Protein AF-A0A3D2CDX1-F1 (afdb_monomer)

Sequence (230 aa):
MEPIQNILQTELVSGNTVGHFAGFGVAIFCTLLLAKITQWFFDIQLKKLTARSETVVDDVIAATLARPAQLIVLLLGAELSLQILVLPEWVSQFITNTTTVVVAMLAAFTASRLVDALYQTLVLPWVEKSDTRLDDQIVPIVMRACKVTIWVMAALITFSNLGYDIVSLLTGLGIGGLAVAMAAQDTLANVFGSVTIFADRPFQIGDLVEITGNKGVVEEVGLRTSRIRT

Foldseek 3Di:
DVVVVVQQCDDDPDNHGPVLVVQLVVLLVVLVVVLVVLLVVLVVQLVVCVVPPDDPLSNLLSVLCSVLVSVLSNLVSNLVSCVSDPDDPVVNLVSQLVSLLVNLVSQLVSVLVSLVSCCVPPPVVVLVVDPDPLSVPVVVVVSVVVSVVSVLVSVLSSCVSVVDDSVVVVVVVVVVVVVVCVVCVVLVVLQVVLVCCVVVVPDDQQDFDADPNDTFGFHDRDSRDTDTDD

Secondary structure (DSSP, 8-state):
-HHHHHHTT-EEETTEEHHHHHHHHHHHHHHHHHHHHHHHHHHHHHHHHTTS-S-HHHHHHHHHHHHHHHHHHHHHHHHHHHTTS---HHHHHHHHHHHHHHHHHHHHHHHHHHHHHHIIIIIHHHHTT---TTHHHHHHHHHHHHHHHHHHHHHHHHHHHTT--HHHHHHHHHHHHHHHHHHHHHHHHHHHHHHHHHHH-SS-TT-EEEETTEEEEEEEE-SS-EEEE-

Nearest PDB structures (foldseek):
  3udc-assembly1_G  TM=6.329E-01  e=2.419E-04  Caldanaerobacter subterraneus subsp. tengcongensis MB4
  2vv5-assembly1_G  TM=7.313E-01  e=5.350E-03  Escherichia coli
  4agf-assembly1_G  TM=7.317E-01  e=5.932E-03  Escherichia coli
  6urt-assembly1_G  TM=4.863E-01  e=1.302E-04  Escherichia coli K-12
  4age-assembly1_C  TM=7.131E-01  e=6.577E-03  Escherichia coli

Radius of gyration: 28.19 Å; Cα contacts (8 Å, |Δi|>4): 187; chains: 1; bounding box: 73×49×78 Å

Mean predicted aligned error: 9.36 Å

Structure (mmCIF, N/CA/C/O backbone):
data_AF-A0A3D2CDX1-F1
#
_entry.id   AF-A0A3D2CDX1-F1
#
loop_
_atom_site.group_PDB
_atom_site.id
_atom_site.type_symbol
_atom_site.label_atom_id
_atom_site.label_alt_id
_atom_site.label_comp_id
_atom_site.label_asym_id
_atom_site.label_entity_id
_atom_site.label_seq_id
_atom_site.pdbx_PDB_ins_code
_atom_site.Cartn_x
_atom_site.Cartn_y
_atom_site.Cartn_z
_atom_site.occupancy
_atom_site.B_iso_or_equiv
_atom_site.auth_seq_id
_atom_site.auth_comp_id
_atom_site.auth_asym_id
_atom_site.auth_atom_id
_atom_site.pdbx_PDB_model_num
ATOM 1 N N . MET A 1 1 ? 38.556 -13.714 -34.591 1.00 55.06 1 MET A N 1
ATOM 2 C CA . MET A 1 1 ? 37.670 -12.981 -33.656 1.00 55.06 1 MET A CA 1
ATOM 3 C C . MET A 1 1 ? 37.090 -11.702 -34.267 1.00 55.06 1 MET A C 1
ATOM 5 O O . MET A 1 1 ? 35.992 -11.337 -33.877 1.00 55.06 1 MET A O 1
ATOM 9 N N . GLU A 1 2 ? 37.728 -11.092 -35.273 1.00 54.81 2 GLU A N 1
ATOM 10 C CA . GLU A 1 2 ? 37.214 -9.902 -35.985 1.00 54.81 2 GLU A CA 1
ATOM 11 C C . GLU A 1 2 ? 35.857 -10.033 -36.723 1.00 54.81 2 GLU A C 1
ATOM 13 O O . GLU A 1 2 ? 35.092 -9.070 -36.686 1.00 54.81 2 GLU A O 1
ATOM 18 N N . PRO A 1 3 ? 35.461 -11.168 -37.346 1.00 58.81 3 PRO A N 1
ATOM 19 C CA . PRO A 1 3 ? 34.212 -11.192 -38.120 1.00 58.81 3 PRO A CA 1
ATOM 20 C C . PRO A 1 3 ? 32.948 -11.132 -37.246 1.00 58.81 3 PRO A C 1
ATOM 22 O O . PRO A 1 3 ? 31.912 -10.657 -37.699 1.00 58.81 3 PRO A O 1
ATOM 25 N N . ILE A 1 4 ? 33.029 -11.560 -35.980 1.00 58.50 4 ILE A N 1
ATOM 26 C CA . ILE A 1 4 ? 31.896 -11.523 -35.039 1.00 58.50 4 ILE A CA 1
ATOM 27 C C . ILE A 1 4 ? 31.631 -10.085 -34.570 1.00 58.50 4 ILE A C 1
ATOM 29 O O . ILE A 1 4 ? 30.478 -9.686 -34.432 1.00 58.50 4 ILE A O 1
ATOM 33 N N . GLN A 1 5 ? 32.684 -9.282 -34.377 1.00 58.06 5 GLN A N 1
ATOM 34 C CA . GLN A 1 5 ? 32.551 -7.880 -33.967 1.00 58.06 5 GLN A CA 1
ATOM 35 C C . GLN A 1 5 ? 31.879 -7.023 -35.047 1.00 58.06 5 GLN A C 1
ATOM 37 O O . GLN A 1 5 ? 31.099 -6.135 -34.719 1.00 58.06 5 GLN A O 1
ATOM 42 N N . ASN A 1 6 ? 32.112 -7.339 -36.324 1.00 56.12 6 ASN A N 1
ATOM 43 C CA . ASN A 1 6 ? 31.566 -6.582 -37.450 1.00 56.12 6 ASN A CA 1
ATOM 44 C C . ASN A 1 6 ? 30.057 -6.845 -37.670 1.00 56.12 6 ASN A C 1
ATOM 46 O O . ASN A 1 6 ? 29.295 -5.935 -37.987 1.00 56.12 6 ASN A O 1
ATOM 50 N N . ILE A 1 7 ? 29.596 -8.078 -37.415 1.00 60.00 7 ILE A N 1
ATOM 51 C CA . ILE A 1 7 ? 28.165 -8.443 -37.466 1.00 60.00 7 ILE A CA 1
ATOM 52 C C . ILE A 1 7 ? 27.393 -7.814 -36.293 1.00 60.00 7 ILE A C 1
ATOM 54 O O . ILE A 1 7 ? 26.238 -7.423 -36.436 1.00 60.00 7 ILE A O 1
ATOM 58 N N . LEU A 1 8 ? 28.037 -7.660 -35.131 1.00 55.84 8 LEU A N 1
ATOM 59 C CA . LEU A 1 8 ? 27.431 -7.031 -33.954 1.00 55.84 8 LEU A CA 1
ATOM 60 C C . LEU A 1 8 ? 27.241 -5.514 -34.077 1.00 55.84 8 LEU A C 1
ATOM 62 O O . LEU A 1 8 ? 26.535 -4.956 -33.242 1.00 55.84 8 LEU A O 1
ATOM 66 N N . GLN A 1 9 ? 27.839 -4.863 -35.079 1.00 56.19 9 GLN A N 1
ATOM 67 C CA . GLN A 1 9 ? 27.746 -3.416 -35.320 1.00 56.19 9 GLN A CA 1
ATOM 68 C C . GLN A 1 9 ? 26.895 -3.049 -36.543 1.00 56.19 9 GLN A C 1
ATOM 70 O O . GLN A 1 9 ? 26.729 -1.871 -36.842 1.00 56.19 9 GLN A O 1
ATOM 75 N N . THR A 1 10 ? 26.333 -4.032 -37.251 1.00 58.19 10 THR A N 1
ATOM 76 C CA . THR A 1 10 ? 25.452 -3.754 -38.389 1.00 58.19 10 THR A CA 1
ATOM 77 C C . THR A 1 10 ? 24.132 -3.174 -37.872 1.00 58.19 10 THR A C 1
ATOM 79 O O . THR A 1 10 ? 23.383 -3.859 -37.169 1.00 58.19 10 THR A O 1
ATOM 82 N N . GLU A 1 11 ? 23.861 -1.903 -38.173 1.00 58.12 11 GLU A N 1
ATOM 83 C CA . GLU A 1 11 ? 22.582 -1.267 -37.852 1.00 58.12 11 GLU A CA 1
ATOM 84 C C . GLU A 1 11 ? 21.471 -1.886 -38.701 1.00 58.12 11 GLU A C 1
ATOM 86 O O . GLU A 1 11 ? 21.529 -1.867 -39.931 1.00 58.12 11 GLU A O 1
ATOM 91 N N . LEU A 1 12 ? 20.463 -2.461 -38.044 1.00 58.97 12 LEU A N 1
ATOM 92 C CA . LEU A 1 12 ? 19.332 -3.093 -38.727 1.00 58.97 12 LEU A CA 1
ATOM 93 C C . LEU A 1 12 ? 18.132 -2.150 -38.825 1.00 58.97 12 LEU A C 1
ATOM 95 O O . LEU A 1 12 ? 17.582 -1.978 -39.909 1.00 58.97 12 LEU A O 1
ATOM 99 N N . VAL A 1 13 ? 17.711 -1.553 -37.702 1.00 53.12 13 VAL A N 1
ATOM 100 C CA . VAL A 1 13 ? 16.532 -0.671 -37.617 1.00 53.12 13 VAL A CA 1
ATOM 101 C C . VAL A 1 13 ? 16.704 0.330 -36.465 1.00 53.12 13 VAL A C 1
ATOM 103 O O . VAL A 1 13 ? 16.980 -0.067 -35.334 1.00 53.12 13 VAL A O 1
ATOM 106 N N . SER A 1 14 ? 16.475 1.624 -36.727 1.00 58.47 14 SER A N 1
ATOM 107 C CA . SER A 1 14 ? 16.385 2.687 -35.704 1.00 58.47 14 SER A CA 1
ATOM 108 C C . SER A 1 14 ? 17.611 2.812 -34.771 1.00 58.47 14 SER A C 1
ATOM 110 O O . SER A 1 14 ? 17.444 3.042 -33.576 1.00 58.47 14 SER A O 1
ATOM 112 N N . GLY A 1 15 ? 18.836 2.626 -35.283 1.00 66.19 15 GLY A N 1
ATOM 113 C CA . GLY A 1 15 ? 20.078 2.718 -34.492 1.00 66.19 15 GLY A CA 1
ATOM 114 C C . GLY A 1 15 ? 20.383 1.495 -33.614 1.00 66.19 15 GLY A C 1
ATOM 115 O O . GLY A 1 15 ? 21.363 1.489 -32.874 1.00 66.19 15 GLY A O 1
ATOM 116 N N . ASN A 1 16 ? 19.567 0.436 -33.690 1.00 76.81 16 ASN A N 1
ATOM 117 C CA . ASN A 1 16 ? 19.806 -0.804 -32.956 1.00 76.81 16 ASN A CA 1
ATOM 118 C C . ASN A 1 16 ? 20.707 -1.752 -33.747 1.00 76.81 16 ASN A C 1
ATOM 120 O O . ASN A 1 16 ? 20.418 -2.122 -34.891 1.00 76.81 16 ASN A O 1
ATOM 124 N N . THR A 1 17 ? 21.774 -2.200 -33.096 1.00 82.88 17 THR A N 1
ATOM 125 C CA . THR A 1 17 ? 22.655 -3.246 -33.620 1.00 82.88 17 THR A CA 1
ATOM 126 C C . THR A 1 17 ? 22.218 -4.649 -33.187 1.00 82.88 17 THR A C 1
ATOM 128 O O . THR A 1 17 ? 21.457 -4.814 -32.229 1.00 82.88 17 THR A O 1
ATOM 131 N N . VAL A 1 18 ? 22.741 -5.689 -33.850 1.00 77.62 18 VAL A N 1
ATOM 132 C CA . VAL A 1 18 ? 22.496 -7.110 -33.505 1.00 77.62 18 VAL A CA 1
ATOM 133 C C . VAL A 1 18 ? 22.784 -7.406 -32.025 1.00 77.62 18 VAL A C 1
ATOM 135 O O . VAL A 1 18 ? 22.091 -8.215 -31.409 1.00 77.62 18 VAL A O 1
ATOM 138 N N . GLY A 1 19 ? 23.759 -6.711 -31.427 1.00 77.19 19 GLY A N 1
ATOM 139 C CA . GLY A 1 19 ? 24.070 -6.822 -30.001 1.00 77.19 19 GLY A CA 1
ATOM 140 C C . GLY A 1 19 ? 22.921 -6.406 -29.074 1.00 77.19 19 GLY A C 1
ATOM 141 O O . GLY A 1 19 ? 22.690 -7.079 -28.072 1.00 77.19 19 GLY A O 1
ATOM 142 N N . HIS A 1 20 ? 22.156 -5.366 -29.421 1.00 80.88 20 HIS A N 1
ATOM 143 C CA . HIS A 1 20 ? 21.022 -4.901 -28.611 1.00 80.88 20 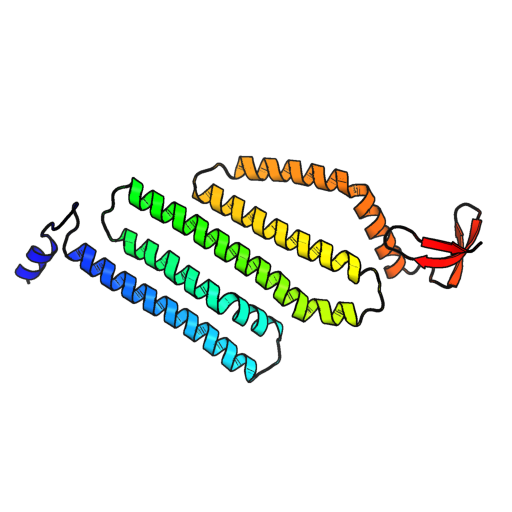HIS A CA 1
ATOM 144 C C . HIS A 1 20 ? 19.873 -5.917 -28.631 1.00 80.88 20 HIS A C 1
ATOM 146 O O . HIS A 1 20 ? 19.312 -6.243 -27.587 1.00 80.88 20 HIS A O 1
ATOM 152 N N . PHE A 1 21 ? 19.581 -6.509 -29.794 1.00 83.06 21 PHE A N 1
ATOM 153 C CA . PHE A 1 21 ? 18.579 -7.575 -29.905 1.00 83.06 21 PHE A CA 1
ATOM 154 C C . PHE A 1 21 ? 18.997 -8.855 -29.169 1.00 83.06 21 PHE A C 1
ATOM 156 O O . PHE A 1 21 ? 18.168 -9.490 -28.514 1.00 83.06 21 PHE A O 1
ATOM 163 N N . ALA A 1 22 ? 20.281 -9.223 -29.230 1.00 85.00 22 ALA A N 1
ATOM 164 C CA . ALA A 1 22 ? 20.808 -10.351 -28.466 1.00 85.00 22 ALA A CA 1
ATOM 165 C C . ALA A 1 22 ? 20.721 -10.097 -26.949 1.00 85.00 22 ALA A C 1
ATOM 167 O O . ALA A 1 22 ? 20.256 -10.964 -26.208 1.00 85.00 22 ALA A O 1
ATOM 168 N N . GLY A 1 23 ? 21.099 -8.897 -26.492 1.00 84.81 23 GLY A N 1
ATOM 169 C CA . GLY A 1 23 ? 20.983 -8.481 -25.091 1.00 84.81 23 GLY A CA 1
ATOM 170 C C . GLY A 1 23 ? 19.536 -8.475 -24.592 1.00 84.81 23 GLY A C 1
ATOM 171 O O . GLY A 1 23 ? 19.254 -9.022 -23.528 1.00 84.81 23 GLY A O 1
ATOM 172 N N . PHE A 1 24 ? 18.607 -7.956 -25.397 1.00 88.38 24 PHE A N 1
ATOM 173 C CA . PHE A 1 24 ? 17.168 -7.994 -25.127 1.00 88.38 24 PHE A CA 1
ATOM 174 C C . PHE A 1 24 ? 16.648 -9.427 -24.949 1.00 88.38 24 PHE A C 1
ATOM 176 O O . PHE A 1 24 ? 15.946 -9.721 -23.980 1.00 88.38 24 PHE A O 1
ATOM 183 N N . GLY A 1 25 ? 17.036 -10.346 -25.842 1.00 86.94 25 GLY A N 1
ATOM 184 C CA . GLY A 1 25 ? 16.651 -11.756 -25.747 1.00 86.94 25 GLY A CA 1
ATOM 185 C C . GLY A 1 25 ? 17.149 -12.422 -24.461 1.00 86.94 25 GLY A C 1
ATOM 186 O O . GLY A 1 25 ? 16.390 -13.132 -23.795 1.00 86.94 25 GLY A O 1
ATOM 187 N N . VAL A 1 26 ? 18.397 -12.149 -24.068 1.00 90.50 26 VAL A N 1
ATOM 188 C CA . VAL A 1 26 ? 18.967 -12.641 -22.802 1.00 90.50 26 VAL A CA 1
ATOM 189 C C . VAL A 1 26 ? 18.240 -12.038 -21.599 1.00 90.50 26 VAL A C 1
ATOM 191 O O . VAL A 1 26 ? 17.909 -12.767 -20.666 1.00 90.50 26 VAL A O 1
ATOM 194 N N . ALA A 1 27 ? 17.940 -10.740 -21.615 1.00 89.00 27 ALA A N 1
ATOM 195 C CA . ALA A 1 27 ? 17.254 -10.071 -20.512 1.00 89.00 27 ALA A CA 1
ATOM 196 C C . ALA A 1 27 ? 15.814 -10.565 -20.316 1.00 89.00 27 ALA A C 1
ATOM 198 O O . ALA A 1 27 ? 15.406 -10.825 -19.180 1.00 89.00 27 ALA A O 1
ATOM 199 N N . ILE A 1 28 ? 15.075 -10.807 -21.405 1.00 91.38 28 ILE A N 1
ATOM 200 C CA . ILE A 1 28 ? 13.759 -11.453 -21.336 1.00 91.38 28 ILE A CA 1
ATOM 201 C C . ILE A 1 28 ? 13.886 -12.850 -20.742 1.00 91.38 28 ILE A C 1
ATOM 203 O O . ILE A 1 28 ? 13.115 -13.218 -19.856 1.00 91.38 28 ILE A O 1
ATOM 207 N N . PHE A 1 29 ? 14.863 -13.634 -21.198 1.00 91.06 29 PHE A N 1
ATOM 208 C CA . PHE A 1 29 ? 15.077 -14.975 -20.670 1.00 91.06 29 PHE A CA 1
ATOM 209 C C . PHE A 1 29 ? 15.379 -14.945 -19.163 1.00 91.06 29 PHE A C 1
ATOM 211 O O . PHE A 1 29 ? 14.744 -15.672 -18.398 1.00 91.06 29 PHE A O 1
ATOM 218 N N . CYS A 1 30 ? 16.259 -14.045 -18.716 1.00 90.75 30 CYS A N 1
ATOM 219 C CA . CYS A 1 30 ? 16.547 -13.819 -17.299 1.00 90.75 30 CYS A CA 1
ATOM 220 C C . CYS A 1 30 ? 15.304 -13.381 -16.513 1.00 90.75 30 CYS A C 1
ATOM 222 O O . CYS A 1 30 ? 15.075 -13.879 -15.412 1.00 90.75 30 CYS A O 1
ATOM 224 N N . THR A 1 31 ? 14.467 -12.512 -17.081 1.00 91.19 31 THR A N 1
ATOM 225 C CA . THR A 1 31 ? 13.204 -12.073 -16.469 1.00 91.19 31 THR A CA 1
ATOM 226 C C . THR A 1 31 ? 12.236 -13.239 -16.283 1.00 91.19 31 THR A C 1
ATOM 228 O O . THR A 1 31 ? 11.663 -13.408 -15.207 1.00 91.19 31 THR A O 1
ATOM 231 N N . LEU A 1 32 ? 12.073 -14.087 -17.301 1.00 90.94 32 LEU A N 1
ATOM 232 C CA . LEU A 1 32 ? 11.217 -15.273 -17.219 1.00 90.94 32 LEU A CA 1
ATOM 233 C C . LEU A 1 32 ? 11.751 -16.291 -16.205 1.00 90.94 32 LEU A C 1
ATOM 235 O O . LEU A 1 32 ? 10.964 -16.913 -15.486 1.00 90.94 32 LEU A O 1
ATOM 239 N N . LEU A 1 33 ? 13.076 -16.448 -16.121 1.00 90.25 33 LEU A N 1
ATOM 240 C CA . LEU A 1 33 ? 13.712 -17.270 -15.094 1.00 90.25 33 LEU A CA 1
ATOM 241 C C . LEU A 1 33 ? 13.456 -16.710 -13.696 1.00 90.25 33 LEU A C 1
ATOM 243 O O . LEU A 1 33 ? 13.016 -17.463 -12.832 1.00 90.25 33 LEU A O 1
ATOM 247 N N . LEU A 1 34 ? 13.661 -15.408 -13.481 1.00 90.38 34 LEU A N 1
ATOM 248 C CA . LEU A 1 34 ? 13.365 -14.744 -12.211 1.00 90.38 34 LEU A CA 1
ATOM 249 C C . LEU A 1 34 ? 11.897 -14.916 -11.824 1.00 90.38 34 LEU A C 1
ATOM 251 O O . LEU A 1 34 ? 11.620 -15.336 -10.706 1.00 90.38 34 LEU A O 1
ATOM 255 N N . ALA A 1 35 ? 10.963 -14.707 -12.753 1.00 88.06 35 ALA A N 1
ATOM 256 C CA . ALA A 1 35 ? 9.539 -14.911 -12.506 1.00 88.06 35 ALA A CA 1
ATOM 257 C C . ALA A 1 35 ? 9.222 -16.361 -12.091 1.00 88.06 35 ALA A C 1
ATOM 259 O O . ALA A 1 35 ? 8.460 -16.577 -11.146 1.00 88.06 35 ALA A O 1
ATOM 260 N N . LYS A 1 36 ? 9.832 -17.362 -12.744 1.00 87.50 36 LYS A N 1
ATOM 261 C CA . LYS A 1 36 ? 9.702 -18.775 -12.343 1.00 87.50 36 LYS A CA 1
ATOM 262 C C . LYS A 1 36 ? 10.344 -19.067 -10.989 1.00 87.50 36 LYS A C 1
ATOM 264 O O . LYS A 1 36 ? 9.788 -19.852 -10.229 1.00 87.50 36 LYS A O 1
ATOM 269 N N . ILE A 1 37 ? 11.484 -18.454 -10.676 1.00 88.25 37 ILE A N 1
ATOM 270 C CA . ILE A 1 37 ? 12.140 -18.586 -9.367 1.00 88.25 37 ILE A CA 1
ATOM 271 C C . ILE A 1 37 ? 11.246 -17.994 -8.278 1.00 88.25 37 ILE A C 1
ATOM 273 O O . ILE A 1 37 ? 11.064 -18.627 -7.243 1.00 88.25 37 ILE A O 1
ATOM 277 N N . THR A 1 38 ? 10.640 -16.830 -8.520 1.00 85.75 38 THR A N 1
ATOM 278 C CA . THR A 1 38 ? 9.667 -16.222 -7.607 1.00 85.75 38 THR A CA 1
ATOM 279 C C . THR A 1 38 ? 8.485 -17.161 -7.377 1.00 85.75 38 THR A C 1
ATOM 281 O O . THR A 1 38 ? 8.165 -17.442 -6.226 1.00 85.75 38 THR A O 1
ATOM 284 N N . GLN A 1 39 ? 7.883 -17.716 -8.436 1.00 84.12 39 GLN A N 1
ATOM 285 C CA . GLN A 1 39 ? 6.812 -18.715 -8.295 1.00 84.12 39 GLN A CA 1
ATOM 286 C C . GLN A 1 39 ? 7.259 -19.930 -7.477 1.00 84.12 39 GLN A C 1
ATOM 288 O O . GLN A 1 39 ? 6.596 -20.303 -6.517 1.00 84.12 39 GLN A O 1
ATOM 293 N N . TRP A 1 40 ? 8.404 -20.518 -7.826 1.00 85.56 40 TRP A N 1
ATOM 294 C CA . TRP A 1 40 ? 8.956 -21.682 -7.138 1.00 85.56 40 TRP A CA 1
ATOM 295 C C . TRP A 1 40 ? 9.227 -21.401 -5.657 1.00 85.56 40 TRP A C 1
ATOM 297 O O . TRP A 1 40 ? 8.944 -22.246 -4.812 1.00 85.56 40 TRP A O 1
ATOM 307 N N . PHE A 1 41 ? 9.721 -20.205 -5.328 1.00 84.75 41 PHE A N 1
ATOM 308 C CA . PHE A 1 41 ? 9.923 -19.764 -3.952 1.00 84.75 41 PHE A CA 1
ATOM 309 C C . PHE A 1 41 ? 8.598 -19.708 -3.183 1.00 84.75 41 PHE A C 1
ATOM 311 O O . PHE A 1 41 ? 8.501 -20.296 -2.106 1.00 84.75 41 PHE A O 1
ATOM 318 N N . PHE A 1 42 ? 7.564 -19.073 -3.744 1.00 81.56 42 PHE A N 1
ATOM 319 C CA . PHE A 1 42 ? 6.238 -19.039 -3.122 1.00 81.56 42 PHE A CA 1
ATOM 320 C C . PHE A 1 42 ? 5.626 -20.440 -2.993 1.00 81.56 42 PHE A C 1
ATOM 322 O O . PHE A 1 42 ? 5.106 -20.766 -1.931 1.00 81.56 42 PHE A O 1
ATOM 329 N N . ASP A 1 43 ? 5.754 -21.302 -4.004 1.00 78.31 43 ASP A N 1
ATOM 330 C CA . ASP A 1 43 ? 5.267 -22.687 -3.957 1.00 78.31 43 ASP A CA 1
ATOM 331 C C . ASP A 1 43 ? 5.990 -23.523 -2.893 1.00 78.31 43 ASP A C 1
ATOM 333 O O . ASP A 1 43 ? 5.371 -24.358 -2.231 1.00 78.31 43 ASP A O 1
ATOM 337 N N . ILE A 1 44 ? 7.298 -23.319 -2.712 1.00 77.62 44 ILE A N 1
ATOM 338 C CA . ILE A 1 44 ? 8.066 -23.978 -1.650 1.00 77.62 44 ILE A CA 1
ATOM 339 C C . ILE A 1 44 ? 7.622 -23.500 -0.285 1.00 77.62 44 ILE A C 1
ATOM 341 O O . ILE A 1 44 ? 7.451 -24.337 0.600 1.00 77.62 44 ILE A O 1
ATOM 345 N N . GLN A 1 45 ? 7.451 -22.191 -0.108 1.00 71.75 45 GLN A N 1
ATOM 346 C CA . GLN A 1 45 ? 6.970 -21.650 1.154 1.00 71.75 45 GLN A CA 1
ATOM 347 C C . GLN A 1 45 ? 5.584 -22.231 1.448 1.00 71.75 45 GLN A C 1
ATOM 349 O O . GLN A 1 45 ? 5.423 -22.899 2.460 1.00 71.75 45 GLN A O 1
ATOM 354 N N . LEU A 1 46 ? 4.644 -22.165 0.504 1.00 68.62 46 LEU A N 1
ATOM 355 C CA . LEU A 1 46 ? 3.302 -22.746 0.651 1.00 68.62 46 LEU A CA 1
ATOM 356 C C . LEU A 1 46 ? 3.318 -24.260 0.974 1.00 68.62 46 LEU A C 1
ATOM 358 O O . LEU A 1 46 ? 2.532 -24.732 1.798 1.00 68.62 46 LEU A O 1
ATOM 362 N N . LYS A 1 47 ? 4.232 -25.042 0.378 1.00 67.88 47 LYS A N 1
ATOM 363 C CA . LYS A 1 47 ? 4.382 -26.492 0.647 1.00 67.88 47 LYS A CA 1
ATOM 364 C C . LYS A 1 47 ? 5.078 -26.815 1.970 1.00 67.88 47 LYS A C 1
ATOM 366 O O . LYS A 1 47 ? 4.743 -27.808 2.609 1.00 67.88 47 LYS A O 1
ATOM 371 N N . LYS A 1 48 ? 6.070 -26.022 2.384 1.00 62.25 48 LYS A N 1
ATOM 372 C CA . LYS A 1 48 ? 6.730 -26.187 3.690 1.00 62.25 48 LYS A CA 1
ATOM 373 C C . LYS A 1 48 ? 5.793 -25.820 4.833 1.00 62.25 48 LYS A C 1
ATOM 375 O O . LYS A 1 48 ? 5.837 -26.474 5.872 1.00 62.25 48 LYS A O 1
ATOM 380 N N . LEU A 1 49 ? 4.958 -24.809 4.630 1.00 56.50 49 LEU A N 1
ATOM 381 C CA . LEU A 1 49 ? 4.063 -24.292 5.656 1.00 56.50 49 LEU A CA 1
ATOM 382 C C . LEU A 1 49 ? 2.850 -25.210 5.885 1.00 56.50 49 LEU A C 1
ATOM 384 O O . LEU A 1 49 ? 2.503 -25.488 7.030 1.00 56.50 49 LEU A O 1
ATOM 388 N N . THR A 1 50 ? 2.323 -25.850 4.832 1.00 55.44 50 THR A N 1
ATOM 389 C CA . THR A 1 50 ? 1.308 -26.921 4.970 1.00 55.44 50 THR A CA 1
ATOM 390 C C . THR A 1 50 ? 1.809 -28.163 5.727 1.00 55.44 50 THR A C 1
ATOM 392 O O . THR A 1 50 ? 0.995 -28.944 6.215 1.00 55.44 50 THR A O 1
ATOM 395 N N . ALA A 1 51 ? 3.128 -28.342 5.879 1.00 59.47 51 ALA A N 1
ATOM 396 C CA . ALA A 1 51 ? 3.738 -29.454 6.617 1.00 59.47 51 ALA A CA 1
ATOM 397 C C . ALA A 1 51 ? 4.211 -29.093 8.044 1.00 59.47 51 ALA A C 1
ATOM 399 O O . ALA A 1 51 ? 4.537 -29.994 8.820 1.00 59.47 51 ALA A O 1
ATOM 400 N N . ARG A 1 52 ? 4.269 -27.803 8.409 1.00 52.75 52 ARG A N 1
ATOM 401 C CA . ARG A 1 52 ? 4.665 -27.309 9.742 1.00 52.75 52 ARG A CA 1
ATOM 402 C C . ARG A 1 52 ? 3.825 -26.082 10.107 1.00 52.75 52 ARG A C 1
ATOM 404 O O . ARG A 1 52 ? 4.256 -24.947 9.943 1.00 52.75 52 ARG A O 1
ATOM 411 N N . SER A 1 53 ? 2.612 -26.338 10.582 1.00 48.03 53 SER A N 1
ATOM 412 C CA . SER A 1 53 ? 1.659 -25.312 11.006 1.00 48.03 53 SER A CA 1
ATOM 413 C C . SER A 1 53 ? 2.007 -24.783 12.401 1.00 48.03 53 SER A C 1
ATOM 415 O O . SER A 1 53 ? 1.614 -25.375 13.403 1.00 48.03 53 SER A O 1
ATOM 417 N N . GLU A 1 54 ? 2.733 -23.666 12.468 1.00 59.97 54 GLU A N 1
ATOM 418 C CA . GLU A 1 54 ? 2.760 -22.824 13.678 1.00 59.97 54 GLU A CA 1
ATOM 419 C C . GLU A 1 54 ? 2.251 -21.390 13.420 1.00 59.97 54 GLU A C 1
ATOM 421 O O . GLU A 1 54 ? 1.700 -20.785 14.337 1.00 59.97 54 GLU A O 1
ATOM 426 N N . THR A 1 55 ? 2.309 -20.853 12.190 1.00 67.44 55 THR A N 1
ATOM 427 C CA . THR A 1 55 ? 1.889 -19.465 11.895 1.00 67.44 55 THR A CA 1
ATOM 428 C C . THR A 1 55 ? 0.950 -19.338 10.686 1.00 67.44 55 THR A C 1
ATOM 430 O O . THR A 1 55 ? 1.367 -19.126 9.553 1.00 67.44 55 THR A O 1
ATOM 433 N N . VAL A 1 56 ? -0.363 -19.347 10.954 1.00 75.44 56 VAL A N 1
ATOM 434 C CA . VAL A 1 56 ? -1.462 -19.145 9.975 1.00 75.44 56 VAL A CA 1
ATOM 435 C C . VAL A 1 56 ? -1.317 -17.846 9.151 1.00 75.44 56 VAL A C 1
ATOM 437 O O . VAL A 1 56 ? -1.803 -17.743 8.028 1.00 75.44 56 VAL A O 1
ATOM 440 N N . VAL A 1 57 ? -0.636 -16.835 9.696 1.00 78.88 57 VAL A N 1
ATOM 441 C CA . VAL A 1 57 ? -0.424 -15.529 9.049 1.00 78.88 57 VAL A CA 1
ATOM 442 C C . VAL A 1 57 ? 0.477 -15.630 7.823 1.00 78.88 57 VAL A C 1
ATOM 444 O O . VAL A 1 57 ? 0.186 -15.019 6.792 1.00 78.88 57 VAL A O 1
ATOM 447 N N . ASP A 1 58 ? 1.545 -16.418 7.919 1.00 78.94 58 ASP A N 1
ATOM 448 C CA . ASP A 1 58 ? 2.532 -16.541 6.848 1.00 78.94 58 ASP A CA 1
ATOM 449 C C . ASP A 1 58 ? 1.922 -17.225 5.620 1.00 78.94 58 ASP A C 1
ATOM 451 O O . ASP A 1 58 ? 2.198 -16.826 4.486 1.00 78.94 58 ASP A O 1
ATOM 455 N N . ASP A 1 59 ? 1.013 -18.179 5.844 1.00 80.81 59 ASP A N 1
ATOM 456 C CA . ASP A 1 59 ? 0.250 -18.858 4.793 1.00 80.81 59 ASP A CA 1
ATOM 457 C C . ASP A 1 59 ? -0.614 -17.884 3.998 1.00 80.81 59 ASP A C 1
ATOM 459 O O . ASP A 1 59 ? -0.601 -17.873 2.763 1.00 80.81 59 ASP A O 1
ATOM 463 N N . VAL A 1 60 ? -1.349 -17.031 4.712 1.00 84.06 60 VAL A N 1
ATOM 464 C CA . VAL A 1 60 ? -2.245 -16.042 4.108 1.00 84.06 60 VAL A CA 1
ATOM 465 C C . VAL A 1 60 ? -1.453 -15.020 3.299 1.00 84.06 60 VAL A C 1
ATOM 467 O O . VAL A 1 60 ? -1.835 -14.699 2.166 1.00 84.06 60 VAL A O 1
ATOM 470 N N . ILE A 1 61 ? -0.333 -14.533 3.842 1.00 85.56 61 ILE A N 1
ATOM 471 C CA . ILE A 1 61 ? 0.543 -13.584 3.148 1.00 85.56 61 ILE A CA 1
ATOM 472 C C . ILE A 1 61 ? 1.124 -14.233 1.892 1.00 85.56 61 ILE A C 1
ATOM 474 O O . ILE A 1 61 ? 0.995 -13.667 0.802 1.00 85.56 61 ILE A O 1
ATOM 478 N N . ALA A 1 62 ? 1.716 -15.424 2.014 1.00 85.19 62 ALA A N 1
ATOM 479 C CA . ALA A 1 62 ? 2.339 -16.122 0.895 1.00 85.19 62 ALA A CA 1
ATOM 480 C C . ALA A 1 62 ? 1.327 -16.419 -0.220 1.00 85.19 62 ALA A C 1
ATOM 482 O O . ALA A 1 62 ? 1.598 -16.128 -1.387 1.00 85.19 62 ALA A O 1
ATOM 483 N N . ALA A 1 63 ? 0.138 -16.920 0.123 1.00 83.69 63 ALA A N 1
ATOM 484 C CA . ALA A 1 63 ? -0.902 -17.240 -0.853 1.00 83.69 63 ALA A CA 1
ATOM 485 C C . ALA A 1 63 ? -1.431 -15.990 -1.574 1.00 83.69 63 ALA A C 1
ATOM 487 O O . ALA A 1 63 ? -1.727 -16.037 -2.772 1.00 83.69 63 ALA A O 1
ATOM 488 N N . THR A 1 64 ? -1.525 -14.864 -0.861 1.00 86.81 64 THR A N 1
ATOM 489 C CA . THR A 1 64 ? -2.032 -13.604 -1.421 1.00 86.81 64 THR A CA 1
ATOM 490 C C . THR A 1 64 ? -0.993 -12.906 -2.302 1.00 86.81 64 THR A C 1
ATOM 492 O O . THR A 1 64 ? -1.356 -12.361 -3.347 1.00 86.81 64 THR A O 1
ATOM 495 N N . LEU A 1 65 ? 0.293 -12.947 -1.930 1.00 89.19 65 LEU A N 1
ATOM 496 C CA . LEU A 1 65 ? 1.377 -12.292 -2.674 1.00 89.19 65 LEU A CA 1
ATOM 497 C C . LEU A 1 65 ? 1.925 -13.119 -3.842 1.00 89.19 65 LEU A C 1
ATOM 499 O O . LEU A 1 65 ? 2.470 -12.524 -4.770 1.00 89.19 65 LEU A O 1
ATOM 503 N N . ALA A 1 66 ? 1.768 -14.446 -3.847 1.00 87.06 66 ALA A N 1
ATOM 504 C CA . ALA A 1 66 ? 2.401 -15.313 -4.845 1.00 87.06 66 ALA A CA 1
ATOM 505 C C . ALA A 1 66 ? 2.090 -14.918 -6.299 1.00 87.06 66 ALA A C 1
ATOM 507 O O . ALA A 1 66 ? 2.999 -14.751 -7.115 1.00 87.06 66 ALA A O 1
ATOM 508 N N . ARG A 1 67 ? 0.803 -14.738 -6.637 1.00 87.38 67 ARG A N 1
ATOM 509 C CA . ARG A 1 67 ? 0.390 -14.399 -8.013 1.00 87.38 67 ARG A CA 1
ATOM 510 C C . ARG A 1 67 ? 0.768 -12.965 -8.401 1.00 87.38 67 ARG A C 1
ATOM 512 O O . ARG A 1 67 ? 1.342 -12.788 -9.476 1.00 87.38 67 ARG A O 1
ATOM 519 N N . PRO A 1 68 ? 0.491 -11.936 -7.578 1.00 90.44 68 PRO A N 1
ATOM 520 C CA . PRO A 1 68 ? 0.829 -10.565 -7.947 1.00 90.44 68 PRO A CA 1
ATOM 521 C C . PRO A 1 68 ? 2.333 -10.302 -7.986 1.00 90.44 68 PRO A C 1
ATOM 523 O O . PRO A 1 68 ? 2.788 -9.594 -8.878 1.00 90.44 68 PRO A O 1
ATOM 526 N N . ALA A 1 69 ? 3.118 -10.906 -7.087 1.00 90.12 69 ALA A N 1
ATOM 527 C CA . ALA A 1 69 ? 4.571 -10.745 -7.078 1.00 90.12 69 ALA A CA 1
ATOM 528 C C . ALA A 1 69 ? 5.198 -11.206 -8.399 1.00 90.12 69 ALA A C 1
ATOM 530 O O . ALA A 1 69 ? 6.038 -10.507 -8.959 1.00 90.12 69 ALA A O 1
ATOM 531 N N . GLN A 1 70 ? 4.740 -12.334 -8.948 1.00 91.06 70 GLN A N 1
ATOM 532 C CA . GLN A 1 70 ? 5.196 -12.800 -10.255 1.00 91.06 70 GLN A CA 1
ATOM 533 C C . GLN A 1 70 ? 4.866 -11.803 -11.374 1.00 91.06 70 GLN A C 1
ATOM 535 O O . GLN A 1 70 ? 5.713 -11.539 -12.225 1.00 91.06 70 GLN A O 1
ATOM 540 N N . LEU A 1 71 ? 3.643 -11.265 -11.392 1.00 91.44 71 LEU A N 1
ATOM 541 C CA . LEU A 1 71 ? 3.226 -10.297 -12.409 1.00 91.44 71 LEU A CA 1
ATOM 542 C C . LEU A 1 71 ? 4.044 -9.006 -12.316 1.00 91.44 71 LEU A C 1
ATOM 544 O O . LEU A 1 71 ? 4.457 -8.488 -13.347 1.00 91.44 71 LEU A O 1
ATOM 548 N N . ILE A 1 72 ? 4.342 -8.526 -11.106 1.00 92.62 72 ILE A N 1
ATOM 549 C CA . ILE A 1 72 ? 5.208 -7.357 -10.896 1.00 92.62 72 ILE A CA 1
ATOM 550 C C . ILE A 1 72 ? 6.624 -7.635 -11.411 1.00 92.62 72 ILE A C 1
ATOM 552 O O . ILE A 1 72 ? 7.160 -6.826 -12.163 1.00 92.62 72 ILE A O 1
ATOM 556 N N . VAL A 1 73 ? 7.212 -8.787 -11.068 1.00 92.56 73 VAL A N 1
ATOM 557 C CA . VAL A 1 73 ? 8.544 -9.184 -11.564 1.00 92.56 73 VAL A CA 1
ATOM 558 C C . VAL A 1 73 ? 8.563 -9.253 -13.090 1.00 92.56 73 VAL A C 1
ATOM 560 O O . VAL A 1 73 ? 9.519 -8.798 -13.712 1.00 92.56 73 VAL A O 1
ATOM 563 N N . LEU A 1 74 ? 7.502 -9.783 -13.701 1.00 93.06 74 LEU A N 1
ATOM 564 C CA . LEU A 1 74 ? 7.391 -9.875 -15.152 1.00 93.06 74 LEU A CA 1
ATOM 565 C C . LEU A 1 74 ? 7.271 -8.492 -15.801 1.00 93.06 74 LEU A C 1
ATOM 567 O O . LEU A 1 74 ? 7.966 -8.233 -16.776 1.00 93.06 74 LEU A O 1
ATOM 571 N N . LEU A 1 75 ? 6.429 -7.608 -15.262 1.00 93.38 75 LEU A N 1
ATOM 572 C CA . LEU A 1 75 ? 6.239 -6.252 -15.783 1.00 93.38 75 LEU A CA 1
ATOM 573 C C . LEU A 1 75 ? 7.521 -5.416 -15.669 1.00 93.38 75 LEU A C 1
ATOM 575 O O . LEU A 1 75 ? 7.964 -4.843 -16.661 1.00 93.38 75 LEU A O 1
ATOM 579 N N . LEU A 1 76 ? 8.151 -5.407 -14.492 1.00 92.62 76 LEU A N 1
ATOM 580 C CA . LEU A 1 76 ? 9.390 -4.661 -14.258 1.00 92.62 76 LEU A CA 1
ATOM 581 C C . LEU A 1 76 ? 10.564 -5.240 -15.053 1.00 92.62 76 LEU A C 1
ATOM 583 O O . LEU A 1 76 ? 11.350 -4.496 -15.631 1.00 92.62 76 LEU A O 1
ATOM 587 N N . GLY A 1 77 ? 10.689 -6.567 -15.123 1.00 91.69 77 GLY A N 1
ATOM 588 C CA . GLY A 1 77 ? 11.746 -7.199 -15.909 1.00 91.69 77 GLY A CA 1
ATOM 589 C C . GLY A 1 77 ? 11.555 -7.016 -17.418 1.00 91.69 77 GLY A C 1
ATOM 590 O O . GLY A 1 77 ? 12.534 -6.843 -18.144 1.00 91.69 77 GLY A O 1
ATOM 591 N N . ALA A 1 78 ? 10.308 -6.978 -17.900 1.00 91.38 78 ALA A N 1
ATOM 592 C CA . ALA A 1 78 ? 10.010 -6.637 -19.288 1.00 91.38 78 ALA A CA 1
ATOM 593 C C . ALA A 1 78 ? 10.406 -5.188 -19.603 1.00 91.38 78 ALA A C 1
ATOM 595 O O . ALA A 1 78 ? 11.045 -4.946 -20.626 1.00 91.38 78 ALA A O 1
ATOM 596 N N . GLU A 1 79 ? 10.101 -4.245 -18.709 1.00 91.31 79 GLU A N 1
ATOM 597 C CA . GLU A 1 79 ? 10.543 -2.854 -18.841 1.00 91.31 79 GLU A CA 1
ATOM 598 C C . GLU A 1 79 ? 12.075 -2.741 -18.867 1.00 91.31 79 GLU A C 1
ATOM 600 O O . GLU A 1 79 ? 12.627 -2.149 -19.792 1.00 91.31 79 GLU A O 1
ATOM 605 N N . LEU A 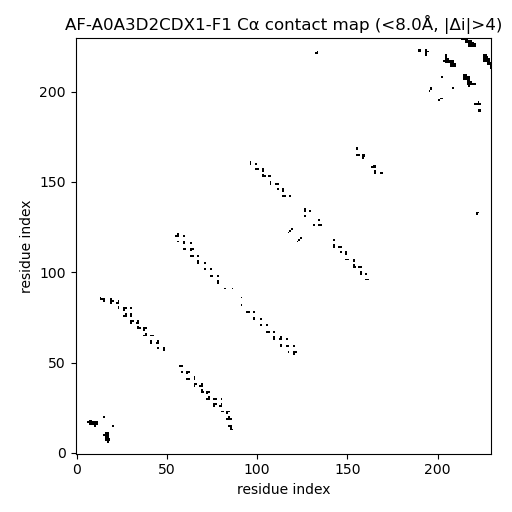1 80 ? 12.774 -3.367 -17.915 1.00 90.81 80 LEU A N 1
ATOM 606 C CA . LEU A 1 80 ? 14.242 -3.383 -17.878 1.00 90.81 80 LEU A CA 1
ATOM 607 C C . LEU A 1 80 ? 14.847 -4.003 -19.143 1.00 90.81 80 LEU A C 1
ATOM 609 O O . LEU A 1 80 ? 15.871 -3.535 -19.635 1.00 90.81 80 LEU A O 1
ATOM 613 N N . SER A 1 81 ? 14.205 -5.037 -19.692 1.00 90.12 81 SER A N 1
ATOM 614 C CA . SER A 1 81 ? 14.639 -5.646 -20.951 1.00 90.12 81 SER A CA 1
ATOM 615 C C . SER A 1 81 ? 14.529 -4.644 -22.100 1.00 90.12 81 SER A C 1
ATOM 617 O O . SER A 1 81 ? 15.454 -4.527 -22.899 1.00 90.12 81 SER A O 1
ATOM 619 N N . LEU A 1 82 ? 13.433 -3.884 -22.165 1.00 89.56 82 LEU A N 1
ATOM 620 C CA . LEU A 1 82 ? 13.203 -2.880 -23.207 1.00 89.56 82 LEU A CA 1
ATOM 621 C C . LEU A 1 82 ? 14.195 -1.712 -23.149 1.00 89.56 82 LEU A C 1
ATOM 623 O O . LEU A 1 82 ? 14.495 -1.154 -24.199 1.00 89.56 82 LEU A O 1
ATOM 627 N N . GLN A 1 83 ? 14.765 -1.394 -21.982 1.00 87.12 83 GLN A N 1
ATOM 628 C CA . GLN A 1 83 ? 15.813 -0.367 -21.851 1.00 87.12 83 GLN A CA 1
ATOM 629 C C . GLN A 1 83 ? 17.134 -0.741 -22.544 1.00 87.12 83 GLN A C 1
ATOM 631 O O . GLN A 1 83 ? 17.961 0.130 -22.799 1.00 87.12 83 GLN A O 1
ATOM 636 N N . ILE A 1 84 ? 17.345 -2.021 -22.871 1.00 88.19 84 ILE A N 1
ATOM 637 C CA . ILE A 1 84 ? 18.499 -2.463 -23.670 1.00 88.19 84 ILE A CA 1
ATOM 638 C C . ILE A 1 84 ? 18.338 -2.035 -25.131 1.00 88.19 84 ILE A C 1
ATOM 640 O O . ILE A 1 84 ? 19.324 -1.934 -25.851 1.00 88.19 84 ILE A O 1
ATOM 644 N N . LEU A 1 85 ? 17.112 -1.797 -25.591 1.00 87.06 85 LEU A N 1
ATOM 645 C CA . LEU A 1 85 ? 16.851 -1.360 -26.951 1.00 87.06 85 LEU A CA 1
ATOM 646 C C . LEU A 1 85 ? 16.894 0.171 -27.025 1.00 87.06 85 LEU A C 1
ATOM 648 O O . LEU A 1 85 ? 16.348 0.867 -26.171 1.00 87.06 85 LEU A O 1
ATOM 652 N N . VAL A 1 86 ? 17.497 0.707 -28.084 1.00 85.38 86 VAL A N 1
ATOM 653 C CA . VAL A 1 86 ? 17.443 2.134 -28.404 1.00 85.38 86 VAL A CA 1
ATOM 654 C C . VAL A 1 86 ? 16.041 2.439 -28.926 1.00 85.38 86 VAL A C 1
ATOM 656 O O . VAL A 1 86 ? 15.704 2.150 -30.079 1.00 85.38 86 VAL A O 1
ATOM 659 N N . LEU A 1 87 ? 15.204 2.969 -28.038 1.00 86.00 87 LEU A N 1
ATOM 660 C CA . LEU A 1 87 ? 13.835 3.389 -28.311 1.00 86.00 87 LEU A CA 1
ATOM 661 C C . LEU A 1 87 ? 13.753 4.921 -28.371 1.00 86.00 87 LEU A C 1
ATOM 663 O O . LEU A 1 87 ? 14.508 5.601 -27.677 1.00 86.00 87 LEU A O 1
ATOM 667 N N . PRO A 1 88 ? 12.827 5.492 -29.162 1.00 88.88 88 PRO A N 1
ATOM 668 C CA . PRO A 1 88 ? 12.524 6.915 -29.076 1.00 88.88 88 PRO A CA 1
ATOM 669 C C . PRO A 1 88 ? 12.065 7.294 -27.662 1.00 88.88 88 PRO A C 1
ATOM 671 O O . PRO A 1 88 ? 11.282 6.562 -27.059 1.00 88.88 88 PRO A O 1
ATOM 674 N N . GLU A 1 89 ? 12.464 8.473 -27.185 1.00 88.88 89 GLU A N 1
ATOM 675 C CA . GLU A 1 89 ? 12.187 8.936 -25.813 1.00 88.88 89 GLU A CA 1
ATOM 676 C C . GLU A 1 89 ? 10.693 8.922 -25.445 1.00 88.88 89 GLU A C 1
ATOM 678 O O . GLU A 1 89 ? 10.294 8.598 -24.332 1.00 88.88 89 GLU A O 1
ATOM 683 N N . TRP A 1 90 ? 9.818 9.225 -26.406 1.00 88.31 90 TRP A N 1
ATOM 684 C CA . TRP A 1 90 ? 8.375 9.188 -26.169 1.00 88.31 90 TRP A CA 1
ATOM 685 C C . TRP A 1 90 ? 7.853 7.761 -25.930 1.00 88.31 90 TRP A C 1
ATOM 687 O O . TRP A 1 90 ? 6.882 7.582 -25.198 1.00 88.31 90 TRP A O 1
ATOM 697 N N . VAL A 1 91 ? 8.492 6.747 -26.529 1.00 90.12 91 VAL A N 1
ATOM 698 C CA . VAL A 1 91 ? 8.135 5.331 -26.360 1.00 90.12 91 VAL A CA 1
ATOM 699 C C . VAL A 1 91 ? 8.634 4.826 -25.013 1.00 90.12 91 VAL A C 1
ATOM 701 O O . VAL A 1 91 ? 7.857 4.205 -24.290 1.00 90.12 91 VAL A O 1
ATOM 704 N N . SER A 1 92 ? 9.892 5.108 -24.655 1.00 89.31 92 SER A N 1
ATOM 705 C CA . SER A 1 92 ? 10.452 4.724 -23.351 1.00 89.31 92 SER A CA 1
ATOM 706 C C . SER A 1 92 ? 9.652 5.351 -22.212 1.00 89.31 92 SER A C 1
ATOM 708 O O . SER A 1 92 ? 9.179 4.627 -21.335 1.00 89.31 92 SER A O 1
ATOM 710 N N . GLN A 1 93 ? 9.379 6.657 -22.281 1.00 90.25 93 GLN A N 1
ATOM 711 C CA . GLN A 1 93 ? 8.591 7.349 -21.264 1.00 90.25 93 GLN A CA 1
ATOM 712 C C . GLN A 1 93 ? 7.162 6.796 -21.169 1.00 90.25 93 GLN A C 1
ATOM 714 O O . GLN A 1 93 ? 6.639 6.619 -20.068 1.00 90.25 93 GLN A O 1
ATOM 719 N N . PHE A 1 94 ? 6.517 6.494 -22.301 1.00 92.00 94 PHE A N 1
ATOM 720 C CA . PHE A 1 94 ? 5.179 5.901 -22.298 1.00 92.00 94 PHE A CA 1
ATOM 721 C C . PHE A 1 94 ? 5.169 4.511 -21.649 1.00 92.00 94 PHE A C 1
ATOM 723 O O . PHE A 1 94 ? 4.273 4.221 -20.853 1.00 92.00 94 PHE A O 1
ATOM 730 N N . ILE A 1 95 ? 6.166 3.671 -21.948 1.00 92.88 95 ILE A N 1
ATOM 731 C CA . ILE A 1 95 ? 6.320 2.342 -21.342 1.00 92.88 95 ILE A CA 1
ATOM 732 C C . ILE A 1 95 ? 6.541 2.475 -19.834 1.00 92.88 95 ILE A C 1
ATOM 734 O O . ILE A 1 95 ? 5.773 1.889 -19.077 1.00 92.88 95 ILE A O 1
ATOM 738 N N . THR A 1 96 ? 7.505 3.282 -19.387 1.00 91.94 96 THR A N 1
ATOM 739 C CA . THR A 1 96 ? 7.810 3.460 -17.957 1.00 91.94 96 THR A CA 1
ATOM 740 C C . THR A 1 96 ? 6.628 4.030 -17.180 1.00 91.94 96 THR A C 1
ATOM 742 O O . THR A 1 96 ? 6.262 3.499 -16.128 1.00 91.94 96 THR A O 1
ATOM 745 N N . ASN A 1 97 ? 5.955 5.053 -17.714 1.00 93.44 97 ASN A N 1
ATOM 746 C CA . ASN A 1 97 ? 4.769 5.631 -17.080 1.00 93.44 97 ASN A CA 1
ATOM 747 C C . ASN A 1 97 ? 3.636 4.600 -16.979 1.00 93.44 97 ASN A C 1
ATOM 749 O O . ASN A 1 97 ? 3.003 4.469 -15.930 1.00 93.44 97 ASN A O 1
ATOM 753 N N . THR A 1 98 ? 3.396 3.838 -18.049 1.00 94.00 98 THR A N 1
ATOM 754 C CA . THR A 1 98 ? 2.348 2.810 -18.075 1.00 94.00 98 THR A CA 1
ATOM 755 C C . THR A 1 98 ? 2.666 1.672 -17.110 1.00 94.00 98 THR A C 1
ATOM 757 O O . THR A 1 98 ? 1.807 1.293 -16.313 1.00 94.00 98 THR A O 1
ATOM 760 N N . THR A 1 99 ? 3.895 1.153 -17.124 1.00 93.69 99 THR A N 1
ATOM 761 C CA . THR A 1 99 ? 4.332 0.092 -16.210 1.00 93.69 99 THR A CA 1
ATOM 762 C C . THR A 1 99 ? 4.223 0.547 -14.763 1.00 93.69 99 THR A C 1
ATOM 764 O O . THR A 1 99 ? 3.657 -0.177 -13.947 1.00 93.69 99 THR A O 1
ATOM 767 N N . THR A 1 100 ? 4.659 1.769 -14.454 1.00 93.50 100 THR A N 1
ATOM 768 C CA . THR A 1 100 ? 4.528 2.365 -13.119 1.00 93.50 100 THR A CA 1
ATOM 769 C C . THR A 1 100 ? 3.075 2.375 -12.652 1.00 93.50 100 THR A C 1
ATOM 771 O O . THR A 1 100 ? 2.782 1.897 -11.555 1.00 93.50 100 THR A O 1
ATOM 774 N N . VAL A 1 101 ? 2.148 2.868 -13.481 1.00 95.56 101 VAL A N 1
ATOM 775 C CA . VAL A 1 101 ? 0.716 2.923 -13.144 1.00 95.56 101 VAL A CA 1
ATOM 776 C C . VAL A 1 101 ? 0.157 1.517 -12.912 1.00 95.56 101 VAL A C 1
ATOM 778 O O . VAL A 1 101 ? -0.512 1.278 -11.905 1.00 95.56 101 VAL A O 1
ATOM 781 N N . VAL A 1 102 ? 0.454 0.567 -13.802 1.00 95.81 102 VAL A N 1
ATOM 782 C CA . VAL A 1 102 ? -0.047 -0.813 -13.700 1.00 95.81 102 VAL A CA 1
ATOM 783 C C . VAL A 1 102 ? 0.513 -1.516 -12.461 1.00 95.81 102 VAL A C 1
ATOM 785 O O . VAL A 1 102 ? -0.244 -2.152 -11.726 1.00 95.81 102 VAL A O 1
ATOM 788 N N . VAL A 1 103 ? 1.814 -1.385 -12.195 1.00 95.31 103 VAL A N 1
ATOM 789 C CA . VAL A 1 103 ? 2.471 -1.977 -11.021 1.00 95.31 103 VAL A CA 1
ATOM 790 C C . VAL A 1 103 ? 1.929 -1.361 -9.734 1.00 95.31 103 VAL A C 1
ATOM 792 O O . VAL A 1 103 ? 1.605 -2.105 -8.808 1.00 95.31 103 VAL A O 1
ATOM 795 N N . ALA A 1 104 ? 1.759 -0.039 -9.674 1.00 95.31 104 ALA A N 1
ATOM 796 C CA . ALA A 1 104 ? 1.199 0.634 -8.506 1.00 95.31 104 ALA A CA 1
ATOM 797 C C . ALA A 1 104 ? -0.252 0.206 -8.233 1.00 95.31 104 ALA A C 1
ATOM 799 O O . ALA A 1 104 ? -0.592 -0.110 -7.091 1.00 95.31 104 ALA A O 1
ATOM 800 N N . MET A 1 105 ? -1.095 0.115 -9.269 1.00 95.88 105 MET A N 1
ATOM 801 C CA . MET A 1 105 ? -2.470 -0.387 -9.140 1.00 95.88 105 MET A CA 1
ATOM 802 C C . MET A 1 105 ? -2.505 -1.847 -8.682 1.00 95.88 105 MET A C 1
ATOM 804 O O . MET A 1 105 ? -3.271 -2.193 -7.782 1.00 95.88 105 MET A O 1
ATOM 808 N N . LEU A 1 106 ? -1.664 -2.704 -9.264 1.00 95.88 106 LEU A N 1
ATOM 809 C CA . LEU A 1 106 ? -1.576 -4.113 -8.887 1.00 95.88 106 LEU A CA 1
ATOM 810 C C . LEU A 1 106 ? -1.094 -4.278 -7.439 1.00 95.88 106 LEU A C 1
ATOM 812 O O . LEU A 1 106 ? -1.640 -5.101 -6.699 1.00 95.88 106 LEU A O 1
ATOM 816 N N . ALA A 1 107 ? -0.109 -3.484 -7.018 1.00 95.31 107 ALA A N 1
ATOM 817 C CA . ALA A 1 107 ? 0.393 -3.469 -5.651 1.00 95.31 107 ALA A CA 1
ATOM 818 C C . ALA A 1 107 ? -0.683 -2.994 -4.661 1.00 95.31 107 ALA A C 1
ATOM 820 O O . ALA A 1 107 ? -0.917 -3.667 -3.658 1.00 95.31 107 ALA A O 1
ATOM 821 N N . ALA A 1 108 ? -1.396 -1.905 -4.967 1.00 96.56 108 ALA A N 1
ATOM 822 C CA . ALA A 1 108 ? -2.494 -1.390 -4.145 1.00 96.56 108 ALA A CA 1
ATOM 823 C C . ALA A 1 108 ? -3.634 -2.405 -4.010 1.00 96.56 108 ALA A C 1
ATOM 825 O O . ALA A 1 108 ? -4.104 -2.688 -2.906 1.00 96.56 108 ALA A O 1
ATOM 826 N N . PHE A 1 109 ? -4.036 -3.008 -5.132 1.00 96.31 109 PHE A N 1
ATOM 827 C CA . PHE A 1 109 ? -5.045 -4.057 -5.157 1.00 96.31 109 PHE A CA 1
ATOM 828 C C . PHE A 1 109 ? -4.619 -5.250 -4.294 1.00 96.31 109 PHE A C 1
ATOM 830 O O . PHE A 1 109 ? -5.381 -5.695 -3.437 1.00 96.31 109 PHE A O 1
ATOM 837 N N . THR A 1 110 ? -3.378 -5.715 -4.449 1.00 95.50 110 THR A N 1
ATOM 838 C CA . THR A 1 110 ? -2.828 -6.833 -3.666 1.00 95.50 110 THR A CA 1
ATOM 839 C C . THR A 1 110 ? -2.757 -6.513 -2.179 1.00 95.50 110 THR A C 1
ATOM 841 O O . THR A 1 110 ? -3.171 -7.334 -1.365 1.00 95.50 110 THR A O 1
ATOM 844 N N . ALA A 1 111 ? -2.295 -5.318 -1.813 1.00 95.94 111 ALA A N 1
ATOM 845 C CA . ALA A 1 111 ? -2.233 -4.876 -0.426 1.00 95.94 111 ALA A CA 1
ATOM 846 C C . ALA A 1 111 ? -3.636 -4.780 0.195 1.00 95.94 111 ALA A C 1
ATOM 848 O O . ALA A 1 111 ? -3.849 -5.252 1.309 1.00 95.94 111 ALA A O 1
ATOM 849 N N . SER A 1 112 ? -4.622 -4.253 -0.540 1.00 96.12 112 SER A N 1
ATOM 850 C CA . SER A 1 112 ? -6.013 -4.206 -0.072 1.00 96.12 112 SER A CA 1
ATOM 851 C C . SER A 1 112 ? -6.614 -5.606 0.117 1.00 96.12 112 SER A C 1
ATOM 853 O O . SER A 1 112 ? -7.259 -5.870 1.130 1.00 96.12 112 SER A O 1
ATOM 855 N N . ARG A 1 113 ? -6.318 -6.537 -0.799 1.00 94.56 113 ARG A N 1
ATOM 856 C CA . ARG A 1 113 ? -6.710 -7.944 -0.681 1.00 94.56 113 ARG A CA 1
ATOM 857 C C . ARG A 1 113 ? -6.024 -8.638 0.494 1.00 94.56 113 ARG A C 1
ATOM 859 O O . ARG A 1 113 ? -6.639 -9.487 1.131 1.00 94.56 113 ARG A O 1
ATOM 866 N N . LEU A 1 114 ? -4.776 -8.280 0.793 1.00 93.81 114 LEU A N 1
ATOM 867 C CA . LEU A 1 114 ? -4.064 -8.799 1.954 1.00 93.81 114 LEU A CA 1
ATOM 868 C C . LEU A 1 114 ? -4.724 -8.340 3.256 1.00 93.81 114 LEU A C 1
ATOM 870 O O . LEU A 1 114 ? -4.901 -9.158 4.152 1.00 93.81 114 LEU A O 1
ATOM 874 N N . VAL A 1 115 ? -5.157 -7.078 3.338 1.00 94.56 115 VAL A N 1
ATOM 875 C CA . VAL A 1 115 ? -5.953 -6.590 4.478 1.00 94.56 115 VAL A CA 1
ATOM 876 C C . VAL A 1 115 ? -7.229 -7.417 4.641 1.00 94.56 115 VAL A C 1
ATOM 878 O O . VAL A 1 115 ? -7.518 -7.859 5.749 1.00 94.56 115 VAL A O 1
ATOM 881 N N . ASP A 1 116 ? -7.958 -7.689 3.554 1.00 93.00 116 ASP A N 1
ATOM 882 C CA . ASP A 1 116 ? -9.181 -8.502 3.611 1.00 93.00 116 ASP A CA 1
ATOM 883 C C . ASP A 1 116 ? -8.902 -9.951 4.050 1.00 93.00 116 ASP A C 1
ATOM 885 O O . ASP A 1 116 ? -9.642 -10.511 4.860 1.00 93.00 116 ASP A O 1
ATOM 889 N N . ALA A 1 117 ? -7.815 -10.553 3.562 1.00 90.94 117 ALA A N 1
ATOM 890 C CA . ALA A 1 117 ? -7.434 -11.917 3.915 1.00 90.94 117 ALA A CA 1
ATOM 891 C C . ALA A 1 117 ? -6.976 -12.034 5.382 1.00 90.94 117 ALA A C 1
ATOM 893 O O . ALA A 1 117 ? -7.356 -12.974 6.085 1.00 90.94 117 ALA A O 1
ATOM 894 N N . LEU A 1 118 ? -6.209 -11.054 5.872 1.00 89.88 118 LEU A N 1
ATOM 895 C CA . LEU A 1 118 ? -5.813 -10.970 7.279 1.00 89.88 118 LEU A CA 1
ATOM 896 C C . LEU A 1 118 ? -7.022 -10.717 8.184 1.00 89.88 118 LEU A C 1
ATOM 898 O O . LEU A 1 118 ? -7.136 -11.355 9.227 1.00 89.88 118 LEU A O 1
ATOM 902 N N . TYR A 1 119 ? -7.952 -9.854 7.769 1.00 90.06 119 TYR A N 1
ATOM 903 C CA . TYR A 1 119 ? -9.199 -9.617 8.496 1.00 90.06 119 TYR A CA 1
ATOM 904 C C . TYR A 1 119 ? -9.997 -10.914 8.679 1.00 90.06 119 TYR A C 1
ATOM 906 O O . TYR A 1 119 ? -10.351 -11.256 9.805 1.00 90.06 119 TYR A O 1
ATOM 914 N N . GLN A 1 120 ? -10.216 -11.677 7.605 1.00 87.75 120 GLN A N 1
ATOM 915 C CA . GLN A 1 120 ? -10.970 -12.935 7.669 1.00 87.75 120 GLN A CA 1
ATOM 916 C C . GLN A 1 120 ? -10.289 -14.005 8.526 1.00 87.75 120 GLN A C 1
ATOM 918 O O . GLN A 1 120 ? -10.970 -14.805 9.159 1.00 87.75 120 GLN A O 1
ATOM 923 N N . THR A 1 121 ? -8.956 -14.029 8.553 1.00 87.25 121 THR A N 1
ATOM 924 C CA . THR A 1 121 ? -8.216 -15.121 9.197 1.00 87.25 121 THR A CA 1
ATOM 925 C C . THR A 1 121 ? -7.874 -14.831 10.655 1.00 87.25 121 THR A C 1
ATOM 927 O O . THR A 1 121 ? -7.920 -15.728 11.493 1.00 87.25 121 THR A O 1
ATOM 930 N N . LEU A 1 122 ? -7.520 -13.584 10.969 1.00 85.50 122 LEU A N 1
ATOM 931 C CA . LEU A 1 122 ? -7.072 -13.189 12.303 1.00 85.50 122 LEU A CA 1
ATOM 932 C C . LEU A 1 122 ? -8.157 -12.496 13.106 1.00 85.50 122 LEU A C 1
ATOM 934 O O . LEU A 1 122 ? -8.292 -12.756 14.294 1.00 85.50 122 LEU A O 1
ATOM 938 N N . VAL A 1 123 ? -8.907 -11.598 12.473 1.00 85.38 123 VAL A N 1
ATOM 939 C CA . VAL A 1 123 ? -9.777 -10.674 13.201 1.00 85.38 123 VAL A CA 1
ATOM 940 C C . VAL A 1 123 ? -11.185 -11.242 13.328 1.00 85.38 123 VAL A C 1
ATOM 942 O O . VAL A 1 123 ? -11.737 -11.247 14.423 1.00 85.38 123 VAL A O 1
ATOM 945 N N . LEU A 1 124 ? -11.750 -11.791 12.250 1.00 84.94 124 LEU A N 1
ATOM 946 C CA . LEU A 1 124 ? -13.112 -12.326 12.247 1.00 84.94 124 LEU A CA 1
ATOM 947 C C . LEU A 1 124 ? -13.342 -13.418 13.315 1.00 84.94 124 LEU A C 1
ATOM 949 O O . LEU A 1 124 ? -14.298 -13.277 14.072 1.00 84.94 124 LEU A O 1
ATOM 953 N N . PRO A 1 125 ? -12.459 -14.426 13.501 1.00 85.06 125 PRO A N 1
ATOM 954 C CA . PRO A 1 125 ? -12.672 -15.453 14.526 1.00 85.06 125 PRO A CA 1
ATOM 955 C C . PRO A 1 125 ? -12.577 -14.927 15.963 1.00 85.06 125 PRO A C 1
ATOM 957 O O . PRO A 1 125 ? -13.034 -15.595 16.888 1.00 85.06 125 PRO A O 1
ATOM 960 N N . TRP A 1 126 ? -11.921 -13.782 16.170 1.00 80.62 126 TRP A N 1
ATOM 961 C CA . TRP A 1 126 ? -11.829 -13.123 17.474 1.00 80.62 126 TRP A CA 1
ATOM 962 C C . TRP A 1 126 ? -13.072 -12.287 17.746 1.00 80.62 126 TRP A C 1
ATOM 964 O O . TRP A 1 126 ? -13.625 -12.369 18.837 1.00 80.62 126 TRP A O 1
ATOM 974 N N . VAL A 1 127 ? -13.531 -11.542 16.739 1.00 80.81 127 VAL A N 1
ATOM 975 C CA . VAL A 1 127 ? -14.761 -10.747 16.803 1.00 80.81 127 VAL A CA 1
ATOM 976 C C . VAL A 1 127 ? -15.972 -11.653 17.043 1.00 80.81 127 VAL A C 1
ATOM 978 O O . VAL A 1 127 ? -16.728 -11.403 17.968 1.00 80.81 127 VAL A O 1
ATOM 981 N N . GLU A 1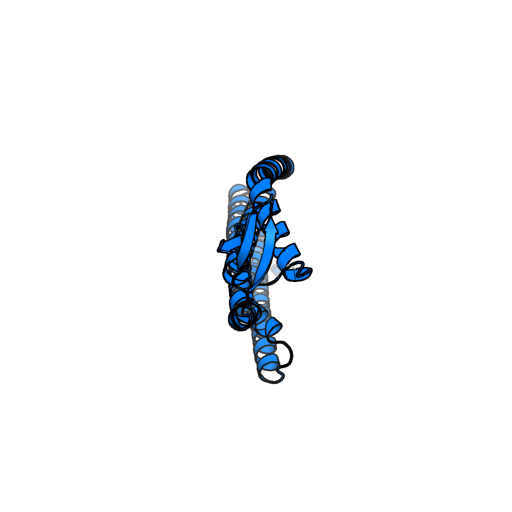 128 ? -16.092 -12.776 16.325 1.00 79.81 128 GLU A N 1
ATOM 982 C CA . GLU A 1 128 ? -17.190 -13.743 16.514 1.00 79.81 128 GLU A CA 1
ATOM 983 C C . GLU A 1 128 ? -17.194 -14.425 17.895 1.00 79.81 128 GLU A C 1
ATOM 985 O O . GLU A 1 128 ? -18.228 -14.924 18.337 1.00 79.81 128 GLU A O 1
ATOM 990 N N . LYS A 1 129 ? -16.042 -14.482 18.576 1.00 79.38 129 LYS A N 1
ATOM 991 C CA . LYS A 1 129 ? -15.915 -15.031 19.938 1.00 79.38 129 LYS A CA 1
ATOM 992 C C . LYS A 1 129 ? -16.058 -13.970 21.027 1.00 79.38 129 LYS A C 1
ATOM 994 O O . LYS A 1 129 ? -16.150 -14.328 22.200 1.00 79.38 129 LYS A O 1
ATOM 999 N N . SER A 1 130 ? -16.011 -12.693 20.662 1.00 71.19 130 SER A N 1
ATOM 1000 C CA . SER A 1 130 ? -16.185 -11.576 21.580 1.00 71.19 130 SER A CA 1
ATOM 1001 C C . SER A 1 130 ? -17.681 -11.330 21.766 1.00 71.19 130 SER A C 1
ATOM 1003 O O . SER A 1 130 ? -18.401 -11.120 20.799 1.00 71.19 130 SER A O 1
ATOM 1005 N N . ASP A 1 131 ? -18.161 -11.288 23.010 1.00 64.94 131 ASP A N 1
ATOM 1006 C CA . ASP A 1 131 ? -19.537 -10.855 23.328 1.00 64.94 131 ASP A CA 1
ATOM 1007 C C . ASP A 1 131 ? -19.722 -9.324 23.171 1.00 64.94 131 ASP A C 1
ATOM 1009 O O . ASP A 1 131 ? -20.766 -8.753 23.507 1.00 64.94 131 ASP A O 1
ATOM 1013 N N . THR A 1 132 ? -18.694 -8.615 22.690 1.00 65.56 132 THR A N 1
ATOM 1014 C CA . THR A 1 132 ? -18.642 -7.153 22.693 1.00 65.56 132 THR A CA 1
ATOM 1015 C C . THR A 1 132 ? -19.137 -6.574 21.368 1.00 65.56 132 THR A C 1
ATOM 1017 O O . THR A 1 132 ? -18.422 -6.539 20.372 1.00 65.56 132 THR A O 1
ATOM 1020 N N . ARG A 1 133 ? -20.332 -5.970 21.381 1.00 65.62 133 ARG A N 1
ATOM 1021 C CA . ARG A 1 133 ? -20.967 -5.310 20.212 1.00 65.62 133 ARG A CA 1
ATOM 1022 C C . ARG A 1 133 ? -20.181 -4.119 19.630 1.00 65.62 133 ARG A C 1
ATOM 1024 O O . ARG A 1 133 ? -20.580 -3.567 18.601 1.00 65.62 133 ARG A O 1
ATOM 1031 N N . LEU A 1 134 ? -19.118 -3.670 20.307 1.00 63.38 134 LEU A N 1
ATOM 1032 C CA . LEU A 1 134 ? -18.228 -2.607 19.827 1.00 63.38 134 LEU A CA 1
ATOM 1033 C C . LEU A 1 134 ? -17.281 -3.109 18.731 1.00 63.38 134 LEU A C 1
ATOM 1035 O O . LEU A 1 134 ? -17.034 -2.379 17.766 1.00 63.38 134 LEU A O 1
ATOM 1039 N N . ASP A 1 135 ? -16.794 -4.345 18.851 1.00 72.62 135 ASP A N 1
ATOM 1040 C CA . ASP A 1 135 ? -15.816 -4.922 17.924 1.00 72.62 135 ASP A CA 1
ATOM 1041 C C . ASP A 1 135 ? -16.426 -5.054 16.519 1.00 72.62 135 ASP A C 1
ATOM 1043 O O . ASP A 1 135 ? -15.819 -4.638 15.529 1.00 72.62 135 ASP A O 1
ATOM 1047 N N . ASP A 1 136 ? -17.690 -5.483 16.450 1.00 75.31 136 ASP A N 1
ATOM 1048 C CA . ASP A 1 136 ? -18.479 -5.612 15.216 1.00 75.31 136 ASP A CA 1
ATOM 1049 C C . ASP A 1 136 ? -18.614 -4.306 14.421 1.00 75.31 136 ASP A C 1
ATOM 1051 O O . ASP A 1 136 ? -18.783 -4.321 13.200 1.00 75.31 136 ASP A O 1
ATOM 1055 N N . GLN A 1 137 ? -18.563 -3.158 15.100 1.00 77.94 137 GLN A N 1
ATOM 1056 C CA . GLN A 1 137 ? -18.788 -1.847 14.489 1.00 77.94 137 GLN A CA 1
ATOM 1057 C C . GLN A 1 137 ? -17.481 -1.107 14.199 1.00 77.94 137 GLN A C 1
ATOM 1059 O O . GLN A 1 137 ? -17.353 -0.487 13.141 1.00 77.94 137 GLN A O 1
ATOM 1064 N N . ILE A 1 138 ? -16.497 -1.179 15.099 1.00 82.62 138 ILE A N 1
ATOM 1065 C CA . ILE A 1 138 ? -15.219 -0.470 14.945 1.00 82.62 138 ILE A CA 1
ATOM 1066 C C . ILE A 1 138 ? -14.337 -1.166 13.907 1.00 82.62 138 ILE A C 1
ATOM 1068 O O . ILE A 1 138 ? -13.763 -0.502 13.037 1.00 82.62 138 ILE A O 1
ATOM 1072 N N . VAL A 1 139 ? -14.245 -2.498 13.954 1.00 87.06 139 VAL A N 1
ATOM 1073 C CA . VAL A 1 139 ? -13.316 -3.252 13.105 1.00 87.06 139 VAL A CA 1
ATOM 1074 C C . VAL A 1 139 ? -13.560 -2.998 11.608 1.00 87.06 139 VAL A C 1
ATOM 1076 O O . VAL A 1 139 ? -12.597 -2.661 10.910 1.00 87.06 139 VAL A O 1
ATOM 1079 N N . PRO A 1 140 ? -14.800 -3.049 11.075 1.00 86.94 140 PRO A N 1
ATOM 1080 C CA . PRO A 1 140 ? -15.039 -2.764 9.660 1.00 86.94 140 PRO A CA 1
ATOM 1081 C C . PRO A 1 140 ? -14.667 -1.334 9.249 1.00 86.94 140 PRO A C 1
ATOM 1083 O O . PRO A 1 140 ? -14.221 -1.120 8.118 1.00 86.94 140 PRO A O 1
ATOM 1086 N N . ILE A 1 141 ? -14.833 -0.352 10.144 1.00 89.50 141 ILE A N 1
ATOM 1087 C CA . ILE A 1 141 ? -14.460 1.047 9.889 1.00 89.50 141 ILE A CA 1
ATOM 1088 C C . ILE A 1 141 ? -12.942 1.158 9.746 1.00 89.50 141 ILE A C 1
ATOM 1090 O O . ILE A 1 141 ? -12.464 1.726 8.762 1.00 89.50 141 ILE A O 1
ATOM 1094 N N . VAL A 1 142 ? -12.187 0.557 10.670 1.00 90.88 142 VAL A N 1
ATOM 1095 C CA . VAL A 1 142 ? -10.717 0.550 10.628 1.00 90.88 142 VAL A CA 1
ATOM 1096 C C . VAL A 1 142 ? -10.214 -0.157 9.368 1.00 90.88 142 VAL A C 1
ATOM 1098 O O . VAL A 1 142 ? -9.367 0.388 8.662 1.00 90.88 142 VAL A O 1
ATOM 1101 N N . MET A 1 143 ? -10.783 -1.314 9.010 1.00 92.19 143 MET A N 1
ATOM 1102 C CA . MET A 1 143 ? -10.389 -2.038 7.792 1.00 92.19 143 MET A CA 1
ATOM 1103 C C . MET A 1 143 ? -10.649 -1.220 6.518 1.00 92.19 143 MET A C 1
ATOM 1105 O O . MET A 1 143 ? -9.822 -1.204 5.602 1.00 92.19 143 MET A O 1
ATOM 1109 N N . ARG A 1 144 ? -11.778 -0.502 6.446 1.00 93.69 144 ARG A N 1
ATOM 1110 C CA . ARG A 1 144 ? -12.064 0.417 5.330 1.00 93.69 144 ARG A CA 1
ATOM 1111 C C . ARG A 1 144 ? -11.075 1.579 5.297 1.00 93.69 144 ARG A C 1
ATOM 1113 O O . ARG A 1 144 ? -10.562 1.877 4.221 1.00 93.69 144 ARG A O 1
ATOM 1120 N N . ALA A 1 145 ? -10.772 2.185 6.443 1.00 93.69 145 ALA A N 1
ATOM 1121 C CA . ALA A 1 145 ? -9.802 3.273 6.542 1.00 93.69 145 ALA A CA 1
ATOM 1122 C C . ALA A 1 145 ? -8.403 2.829 6.083 1.00 93.69 145 ALA A C 1
ATOM 1124 O O . ALA A 1 145 ? -7.807 3.496 5.240 1.00 93.69 145 ALA A O 1
ATOM 1125 N N . CYS A 1 146 ? -7.919 1.663 6.529 1.00 96.19 146 CYS A N 1
ATOM 1126 C CA . CYS A 1 146 ? -6.655 1.087 6.060 1.00 96.19 146 CYS A CA 1
ATOM 1127 C C . CYS A 1 146 ? -6.627 0.935 4.534 1.00 96.19 146 CYS A C 1
ATOM 1129 O O . CYS A 1 146 ? -5.658 1.343 3.894 1.00 96.19 146 CYS A O 1
ATOM 1131 N N . LYS A 1 147 ? -7.697 0.404 3.929 1.00 96.31 147 LYS A N 1
ATOM 1132 C CA . LYS A 1 147 ? -7.779 0.253 2.468 1.00 96.31 147 LYS A CA 1
ATOM 1133 C C . LYS A 1 147 ? -7.781 1.594 1.738 1.00 96.31 147 LYS A C 1
ATOM 1135 O O . LYS A 1 147 ? -7.086 1.722 0.734 1.00 96.31 147 LYS A O 1
ATOM 1140 N N . VAL A 1 148 ? -8.507 2.595 2.238 1.00 96.44 148 VAL A N 1
ATOM 1141 C CA . VAL A 1 148 ? -8.478 3.955 1.672 1.00 96.44 148 VAL A CA 1
ATOM 1142 C C . VAL A 1 148 ? -7.057 4.518 1.713 1.00 96.44 148 VAL A C 1
ATOM 1144 O O . VAL A 1 148 ? -6.570 4.997 0.691 1.00 96.44 148 VAL A O 1
ATOM 1147 N N . THR A 1 149 ? -6.354 4.382 2.839 1.00 95.81 149 THR A N 1
ATOM 1148 C CA . THR A 1 149 ? -4.959 4.827 2.971 1.00 95.81 149 THR A CA 1
ATOM 1149 C C . THR A 1 149 ? -4.036 4.138 1.966 1.00 95.81 149 THR A C 1
ATOM 1151 O O . THR A 1 149 ? -3.228 4.812 1.333 1.00 95.81 149 THR A O 1
ATOM 1154 N N . ILE A 1 150 ? -4.176 2.824 1.753 1.00 97.25 150 ILE A N 1
ATOM 1155 C CA . ILE A 1 150 ? -3.390 2.078 0.750 1.00 97.25 150 ILE A CA 1
ATOM 1156 C C . ILE A 1 150 ? -3.576 2.676 -0.650 1.00 97.25 150 ILE A C 1
ATOM 1158 O O . ILE A 1 150 ? -2.594 2.913 -1.354 1.00 97.25 150 ILE A O 1
ATOM 1162 N N . TRP A 1 151 ? -4.820 2.954 -1.047 1.00 97.50 151 TRP A N 1
ATOM 1163 C CA . TRP A 1 151 ? -5.116 3.542 -2.356 1.00 97.50 151 TRP A CA 1
ATOM 1164 C C . TRP A 1 151 ? -4.586 4.971 -2.498 1.00 97.50 151 TRP A C 1
ATOM 1166 O O . TRP A 1 151 ? -4.026 5.307 -3.541 1.00 97.50 151 TRP A O 1
ATOM 1176 N N . VAL A 1 152 ? -4.700 5.793 -1.452 1.00 96.00 152 VAL A N 1
ATOM 1177 C CA . VAL A 1 152 ? -4.128 7.149 -1.436 1.00 96.00 152 VAL A CA 1
ATOM 1178 C C . VAL A 1 152 ? -2.605 7.095 -1.584 1.00 96.00 152 VAL A C 1
ATOM 1180 O O . VAL A 1 152 ? -2.049 7.800 -2.423 1.00 96.00 152 VAL A O 1
ATOM 1183 N N . MET A 1 153 ? -1.929 6.216 -0.839 1.00 95.31 153 MET A N 1
ATOM 1184 C CA . MET A 1 153 ? -0.476 6.038 -0.936 1.00 95.31 153 MET A CA 1
ATOM 1185 C C . MET A 1 153 ? -0.047 5.567 -2.328 1.00 95.31 153 MET A C 1
ATOM 1187 O O . MET A 1 153 ? 0.910 6.098 -2.889 1.00 95.31 153 MET A O 1
ATOM 1191 N N . ALA A 1 154 ? -0.772 4.617 -2.920 1.00 95.69 154 ALA A N 1
ATOM 1192 C CA . ALA A 1 154 ? -0.492 4.152 -4.273 1.00 95.69 154 ALA A CA 1
ATOM 1193 C C . ALA A 1 154 ? -0.656 5.266 -5.319 1.00 95.69 154 ALA A C 1
ATOM 1195 O O . ALA A 1 154 ? 0.186 5.398 -6.210 1.00 95.69 154 ALA A O 1
ATOM 1196 N N . ALA A 1 155 ? -1.691 6.102 -5.190 1.00 95.56 155 ALA A N 1
ATOM 1197 C CA . ALA A 1 155 ? -1.890 7.257 -6.061 1.0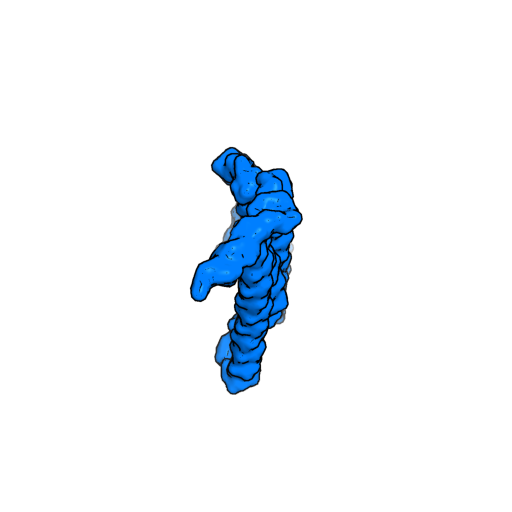0 95.56 155 ALA A CA 1
ATOM 1198 C C . ALA A 1 155 ? -0.744 8.274 -5.928 1.00 95.56 155 ALA A C 1
ATOM 1200 O O . ALA A 1 155 ? -0.208 8.723 -6.938 1.00 95.56 155 ALA A O 1
ATOM 1201 N N . LEU A 1 156 ? -0.310 8.579 -4.700 1.00 95.12 156 LEU A N 1
ATOM 1202 C CA . LEU A 1 156 ? 0.818 9.484 -4.452 1.00 95.12 156 LEU A CA 1
ATOM 1203 C C . LEU A 1 156 ? 2.123 8.978 -5.066 1.00 95.12 156 LEU A C 1
ATOM 1205 O O . LEU A 1 156 ? 2.818 9.737 -5.740 1.00 95.12 156 LEU A O 1
ATOM 1209 N N . ILE A 1 157 ? 2.446 7.699 -4.860 1.00 92.81 157 ILE A N 1
ATOM 1210 C CA . ILE A 1 157 ? 3.646 7.082 -5.439 1.00 92.81 157 ILE A CA 1
ATOM 1211 C C . ILE A 1 157 ? 3.571 7.133 -6.967 1.00 92.81 157 ILE A C 1
ATOM 1213 O O . ILE A 1 157 ? 4.557 7.481 -7.614 1.00 92.81 157 ILE A O 1
ATOM 1217 N N . THR A 1 158 ? 2.403 6.846 -7.545 1.00 94.94 158 THR A N 1
ATOM 1218 C CA . THR A 1 158 ? 2.194 6.911 -8.997 1.00 94.94 158 THR A CA 1
ATOM 1219 C C . THR A 1 158 ? 2.440 8.323 -9.523 1.00 94.94 158 THR A C 1
ATOM 1221 O O . THR A 1 158 ? 3.233 8.500 -10.440 1.00 94.94 158 THR A O 1
ATOM 1224 N N . PHE A 1 159 ? 1.827 9.343 -8.916 1.00 95.19 159 PHE A N 1
ATOM 1225 C CA . PHE A 1 159 ? 2.018 10.731 -9.339 1.00 95.19 159 PHE A CA 1
ATOM 1226 C C . PHE A 1 159 ? 3.462 11.212 -9.164 1.00 95.19 159 PHE A C 1
ATOM 1228 O O . PHE A 1 159 ? 3.981 11.890 -10.045 1.00 95.19 159 PHE A O 1
ATOM 1235 N N . SER A 1 160 ? 4.138 10.803 -8.092 1.00 93.75 160 SER A N 1
ATOM 1236 C CA . SER A 1 160 ? 5.557 11.110 -7.884 1.00 93.75 160 SER A CA 1
ATOM 1237 C C . SER A 1 160 ? 6.435 10.578 -9.021 1.00 93.75 160 SER A C 1
ATOM 1239 O O . SER A 1 160 ? 7.239 11.312 -9.588 1.00 93.75 160 SER A O 1
ATOM 1241 N N . ASN A 1 161 ? 6.224 9.322 -9.428 1.00 90.81 161 ASN A N 1
ATOM 1242 C CA . ASN A 1 161 ? 6.970 8.718 -10.536 1.00 90.81 161 ASN A CA 1
ATOM 1243 C C . ASN A 1 161 ? 6.625 9.336 -11.902 1.00 90.81 161 ASN A C 1
ATOM 1245 O O . ASN A 1 161 ? 7.460 9.339 -12.798 1.00 90.81 161 ASN A O 1
ATOM 1249 N N . LEU A 1 162 ? 5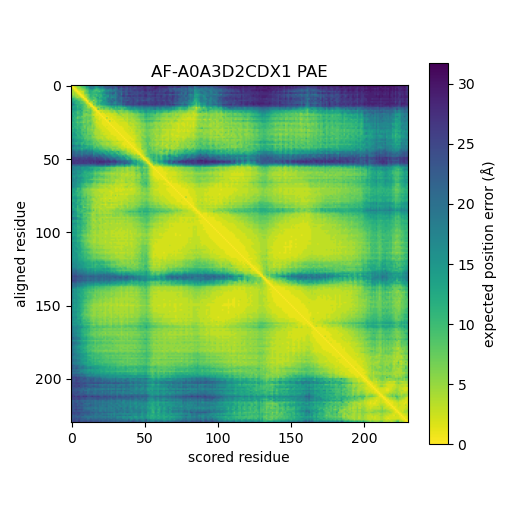.423 9.899 -12.058 1.00 92.44 162 LEU A N 1
ATOM 1250 C CA . LEU A 1 162 ? 5.026 10.649 -13.256 1.00 92.44 162 LEU A CA 1
ATOM 1251 C C . LEU A 1 162 ? 5.583 12.089 -13.284 1.00 92.44 162 LEU A C 1
ATOM 1253 O O . LEU A 1 162 ? 5.292 12.831 -14.220 1.00 92.44 162 LEU A O 1
ATOM 1257 N N . GLY A 1 163 ? 6.368 12.494 -12.279 1.00 90.81 163 GLY A N 1
ATOM 1258 C CA . GLY A 1 163 ? 7.007 13.810 -12.211 1.00 90.81 163 GLY A CA 1
ATOM 1259 C C . GLY A 1 163 ? 6.146 14.913 -11.588 1.00 90.81 163 GLY A C 1
ATOM 1260 O O . GLY A 1 163 ? 6.506 16.087 -11.680 1.00 90.81 163 GLY A O 1
ATOM 1261 N N . TYR A 1 164 ? 5.021 14.572 -10.952 1.00 93.75 164 TYR A N 1
ATOM 1262 C CA . TYR A 1 164 ? 4.245 15.541 -10.178 1.00 93.75 164 TYR A CA 1
ATOM 1263 C C . TYR A 1 164 ? 4.911 15.826 -8.830 1.00 93.75 164 TYR A C 1
ATOM 1265 O O . TYR A 1 164 ? 5.495 14.941 -8.204 1.00 93.75 164 TYR A O 1
ATOM 1273 N N . ASP A 1 165 ? 4.758 17.057 -8.340 1.00 93.75 165 ASP A N 1
ATOM 1274 C CA . ASP A 1 165 ? 5.249 17.433 -7.018 1.00 93.75 165 ASP A CA 1
ATOM 1275 C C . ASP A 1 165 ? 4.433 16.755 -5.904 1.00 93.75 165 ASP A C 1
ATOM 1277 O O . ASP A 1 165 ? 3.343 17.196 -5.518 1.00 93.75 165 ASP A O 1
ATOM 1281 N N . ILE A 1 166 ? 4.996 15.675 -5.360 1.00 94.00 166 ILE A N 1
ATOM 1282 C CA . ILE A 1 166 ? 4.408 14.942 -4.241 1.00 94.00 166 ILE A CA 1
ATOM 1283 C C . ILE A 1 166 ? 4.307 15.808 -2.977 1.00 94.00 166 ILE A C 1
ATOM 1285 O O . ILE A 1 166 ? 3.411 15.568 -2.172 1.00 94.00 166 ILE A O 1
ATOM 1289 N N . VAL A 1 167 ? 5.162 16.824 -2.790 1.00 95.06 167 VAL A N 1
ATOM 1290 C CA . VAL A 1 167 ? 5.148 17.670 -1.582 1.00 95.06 167 VAL A CA 1
ATOM 1291 C C . VAL A 1 167 ? 3.863 18.484 -1.530 1.00 95.06 167 VAL A C 1
ATOM 1293 O O . VAL A 1 167 ? 3.199 18.508 -0.492 1.00 95.06 167 VAL A O 1
ATOM 1296 N N . SER A 1 168 ? 3.462 19.084 -2.651 1.00 95.12 168 SER A N 1
ATOM 1297 C CA . SER A 1 168 ? 2.184 19.792 -2.770 1.00 95.12 168 SER A CA 1
ATOM 1298 C C . SER A 1 168 ? 0.989 18.867 -2.513 1.00 95.12 168 SER A C 1
ATOM 1300 O O . SER A 1 168 ? 0.096 19.210 -1.734 1.00 95.12 168 SER A O 1
ATOM 1302 N N . LEU A 1 169 ? 0.989 17.665 -3.103 1.00 95.25 169 LEU A N 1
ATOM 1303 C CA . LEU A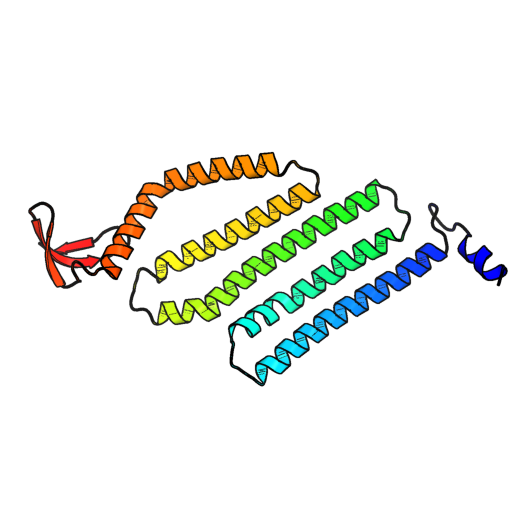 1 169 ? -0.083 16.680 -2.902 1.00 95.25 169 LEU A CA 1
ATOM 1304 C C . LEU A 1 169 ? -0.167 16.204 -1.445 1.00 95.25 169 LEU A C 1
ATOM 1306 O O . LEU A 1 169 ? -1.256 16.132 -0.873 1.00 95.25 169 LEU A O 1
ATOM 1310 N N . LEU A 1 170 ? 0.980 15.915 -0.832 1.00 95.19 170 LEU A N 1
ATOM 1311 C CA . LEU A 1 170 ? 1.077 15.473 0.555 1.00 95.19 170 LEU A CA 1
ATOM 1312 C C . LEU A 1 170 ? 0.674 16.590 1.522 1.00 95.19 170 LEU A C 1
ATOM 1314 O O . LEU A 1 170 ? -0.009 16.324 2.507 1.00 95.19 170 LEU A O 1
ATOM 1318 N N . THR A 1 171 ? 1.025 17.840 1.217 1.00 96.00 171 THR A N 1
ATOM 1319 C CA . THR A 1 171 ? 0.602 19.015 1.991 1.00 96.00 171 THR A CA 1
ATOM 1320 C C . THR A 1 171 ? -0.917 19.180 1.932 1.00 96.00 171 THR A C 1
ATOM 1322 O O . THR A 1 171 ? -1.559 19.343 2.972 1.00 96.00 171 THR A O 1
ATOM 1325 N N . GLY A 1 172 ? -1.513 19.069 0.738 1.00 95.56 172 GLY A N 1
ATOM 1326 C CA . GLY A 1 172 ? -2.966 19.097 0.559 1.00 95.56 172 GLY A CA 1
ATOM 1327 C C . GLY A 1 172 ? -3.679 17.976 1.318 1.00 95.56 172 GLY A C 1
ATOM 1328 O O . GLY A 1 172 ? -4.668 18.232 2.002 1.00 95.56 172 GLY A O 1
ATOM 1329 N N . LEU A 1 173 ? -3.147 16.750 1.270 1.00 95.38 173 LEU A N 1
ATOM 1330 C CA . LEU A 1 173 ? -3.650 15.625 2.065 1.00 95.38 173 LEU A CA 1
ATOM 1331 C C . LEU A 1 173 ? -3.461 15.830 3.569 1.00 95.38 173 LEU A C 1
ATOM 1333 O O . LEU A 1 173 ? -4.328 15.424 4.331 1.00 95.38 173 LEU A O 1
ATOM 1337 N N . GLY A 1 174 ? -2.377 16.470 4.007 1.00 96.19 174 GLY A N 1
ATOM 1338 C CA . GLY A 1 174 ? -2.153 16.804 5.412 1.00 96.19 174 GLY A CA 1
ATOM 1339 C C . GLY A 1 174 ? -3.211 17.772 5.943 1.00 96.19 174 GLY A C 1
ATOM 1340 O O . GLY A 1 174 ? -3.843 17.499 6.963 1.00 96.19 174 GLY A O 1
ATOM 1341 N N . ILE A 1 175 ? -3.469 18.863 5.214 1.00 97.56 175 ILE A N 1
ATOM 1342 C CA . ILE A 1 175 ? -4.517 19.839 5.563 1.00 97.56 175 ILE A CA 1
ATOM 1343 C C . ILE A 1 175 ? -5.911 19.201 5.449 1.00 97.56 175 ILE A C 1
ATOM 1345 O O . ILE A 1 175 ? -6.749 19.380 6.332 1.00 97.56 175 ILE A O 1
ATOM 1349 N N . GLY A 1 176 ? -6.161 18.414 4.400 1.00 96.38 176 GLY A N 1
ATOM 1350 C CA . GLY A 1 176 ? -7.414 17.678 4.227 1.00 96.38 176 GLY A CA 1
ATOM 1351 C C . GLY A 1 176 ? -7.649 16.651 5.338 1.00 96.38 176 GLY A C 1
ATOM 1352 O O . GLY A 1 176 ? -8.752 16.554 5.869 1.00 96.38 176 GLY A O 1
ATOM 1353 N N . GLY A 1 177 ? -6.604 15.935 5.750 1.00 95.44 177 GLY A N 1
ATOM 1354 C CA . GLY A 1 177 ? -6.628 14.996 6.867 1.00 95.44 177 GLY A CA 1
ATOM 1355 C C . GLY A 1 177 ? -6.915 15.692 8.194 1.00 95.44 177 GLY A C 1
ATOM 1356 O O . GLY A 1 177 ? -7.719 15.189 8.975 1.00 95.44 177 GLY A O 1
ATOM 1357 N N . LEU A 1 178 ? -6.346 16.882 8.414 1.00 97.06 178 LEU A N 1
ATOM 1358 C CA . LEU A 1 178 ? -6.679 17.717 9.569 1.00 97.06 178 LEU A CA 1
ATOM 1359 C C . LEU A 1 178 ? -8.159 18.121 9.558 1.00 97.06 178 LEU A C 1
ATOM 1361 O O . LEU A 1 178 ? -8.829 17.996 10.580 1.00 97.06 178 LEU A O 1
ATOM 1365 N N . ALA A 1 179 ? -8.693 18.540 8.409 1.00 97.19 179 ALA A N 1
ATOM 1366 C CA . ALA A 1 179 ? -10.107 18.889 8.280 1.00 97.19 179 ALA A CA 1
ATOM 1367 C C . ALA A 1 179 ? -11.029 17.690 8.573 1.00 97.19 179 ALA A C 1
ATOM 1369 O O . ALA A 1 179 ? -12.007 17.830 9.308 1.00 97.19 179 ALA A O 1
ATOM 1370 N N . VAL A 1 180 ? -10.697 16.500 8.059 1.00 95.06 180 VAL A N 1
ATOM 1371 C CA . VAL A 1 180 ? -11.432 15.258 8.358 1.00 95.06 180 VAL A CA 1
ATOM 1372 C C . VAL A 1 180 ? -11.338 14.907 9.844 1.00 95.06 180 VAL A C 1
ATOM 1374 O O . VAL A 1 180 ? -12.349 14.549 10.444 1.00 95.06 180 VAL A O 1
ATOM 1377 N N . ALA A 1 181 ? -10.161 15.046 10.459 1.00 94.75 181 ALA A N 1
ATOM 1378 C CA . ALA A 1 181 ? -9.968 14.789 11.885 1.00 94.75 181 ALA A CA 1
ATOM 1379 C C . ALA A 1 181 ? -10.793 15.746 12.758 1.00 94.75 181 ALA A C 1
ATOM 1381 O O . ALA A 1 181 ? -11.443 15.298 13.700 1.00 94.75 181 ALA A O 1
ATOM 1382 N N . MET A 1 182 ? -10.828 17.037 12.413 1.00 96.69 182 MET A N 1
ATOM 1383 C CA . MET A 1 182 ? -11.668 18.028 13.093 1.00 96.69 182 MET A CA 1
ATOM 1384 C C . MET A 1 182 ? -13.157 17.709 12.934 1.00 96.69 182 MET A C 1
ATOM 1386 O O . MET A 1 182 ? -13.898 17.749 13.910 1.00 96.69 182 MET A O 1
ATOM 1390 N N . ALA A 1 183 ? -13.599 17.322 11.734 1.00 95.69 183 ALA A N 1
ATOM 1391 C CA . ALA A 1 183 ? -14.987 16.921 11.500 1.00 95.69 183 ALA A CA 1
ATOM 1392 C C . ALA A 1 183 ? -15.374 15.641 12.266 1.00 95.69 183 ALA A C 1
ATOM 1394 O O . ALA A 1 183 ? -16.524 15.480 12.674 1.00 95.69 183 ALA A O 1
ATOM 1395 N N . ALA A 1 184 ? -14.421 14.730 12.474 1.00 94.31 184 ALA A N 1
ATOM 1396 C CA . ALA A 1 184 ? -14.626 13.482 13.200 1.00 94.31 184 ALA A CA 1
ATOM 1397 C C . ALA A 1 184 ? -14.435 13.607 14.723 1.00 94.31 184 ALA A C 1
ATOM 1399 O O . ALA A 1 184 ? -14.700 12.633 15.431 1.00 94.31 184 ALA A O 1
ATOM 1400 N N . GLN A 1 185 ? -13.999 14.764 15.237 1.00 94.94 185 GLN A N 1
ATOM 1401 C CA . GLN A 1 185 ? -13.573 14.953 16.629 1.00 94.94 185 GLN A CA 1
ATOM 1402 C C . GLN A 1 185 ? -14.614 14.464 17.647 1.00 94.94 185 GLN A C 1
ATOM 1404 O O . GLN A 1 185 ? -14.286 13.642 18.502 1.00 94.94 185 GLN A O 1
ATOM 1409 N N . ASP A 1 186 ? -15.872 14.894 17.521 1.00 92.25 186 ASP A N 1
ATOM 1410 C CA . ASP A 1 186 ? -16.947 14.501 18.446 1.00 92.25 186 ASP A CA 1
ATOM 1411 C C . ASP A 1 186 ? -17.274 13.007 18.355 1.00 92.25 186 ASP A C 1
ATOM 1413 O O . ASP A 1 186 ? -17.587 12.350 19.349 1.00 92.25 186 ASP A O 1
ATOM 1417 N N . THR A 1 187 ? -17.191 12.439 17.151 1.00 89.00 187 THR A N 1
ATOM 1418 C CA . THR A 1 187 ? -17.430 11.006 16.950 1.00 89.00 187 THR A CA 1
ATOM 1419 C C . THR A 1 187 ? -16.337 10.191 17.630 1.00 89.00 187 THR A C 1
ATOM 1421 O O . THR A 1 187 ? -16.641 9.251 18.362 1.00 89.00 187 THR A O 1
ATOM 1424 N N . LEU A 1 188 ? -15.074 10.582 17.445 1.00 88.75 188 LEU A N 1
ATOM 1425 C CA . LEU A 1 188 ? -13.935 9.935 18.088 1.00 88.75 188 LEU A CA 1
ATOM 1426 C C . LEU A 1 188 ? -14.002 10.073 19.613 1.00 88.75 188 LEU A C 1
ATOM 1428 O O . LEU A 1 188 ? -13.789 9.083 20.308 1.00 88.75 188 LEU A O 1
ATOM 1432 N N . ALA A 1 189 ? -14.368 11.248 20.134 1.00 91.31 189 ALA A N 1
ATOM 1433 C CA . ALA A 1 189 ? -14.535 11.468 21.571 1.00 91.31 189 ALA A CA 1
ATOM 1434 C C . ALA A 1 189 ? -15.571 10.512 22.190 1.00 91.31 189 ALA A C 1
ATOM 1436 O O . ALA A 1 189 ? -15.307 9.907 23.228 1.00 91.31 189 ALA A O 1
ATOM 1437 N N . ASN A 1 190 ? -16.713 10.312 21.524 1.00 87.19 190 ASN A N 1
ATOM 1438 C CA . ASN A 1 190 ? -17.740 9.368 21.976 1.00 87.19 190 ASN A CA 1
ATOM 1439 C C . ASN A 1 190 ? -17.247 7.911 21.950 1.00 87.19 190 ASN A C 1
ATOM 1441 O O . ASN A 1 190 ? -17.462 7.173 22.912 1.00 87.19 190 ASN A O 1
ATOM 1445 N N . VAL A 1 191 ? -16.530 7.512 20.891 1.00 85.31 191 VAL A N 1
ATOM 1446 C CA . VAL A 1 191 ? -15.942 6.165 20.792 1.00 85.31 191 VAL A CA 1
ATOM 1447 C C . VAL A 1 191 ? -14.939 5.931 21.920 1.00 85.31 191 VAL A C 1
ATOM 1449 O O . VAL A 1 191 ? -15.058 4.927 22.622 1.00 85.31 191 VAL A O 1
ATOM 1452 N N . PHE A 1 192 ? -14.007 6.858 22.162 1.00 87.06 192 PHE A N 1
ATOM 1453 C CA . PHE A 1 192 ? -13.060 6.740 23.274 1.00 87.06 192 PHE A CA 1
ATOM 1454 C C . PHE A 1 192 ? -13.769 6.693 24.630 1.00 87.06 192 PHE A C 1
ATOM 1456 O O . PHE A 1 192 ? -13.411 5.859 25.455 1.00 87.06 192 PHE A O 1
ATOM 1463 N N . GLY A 1 193 ? -14.821 7.494 24.830 1.00 86.12 193 GLY A N 1
ATOM 1464 C CA . GLY A 1 193 ? -15.648 7.431 26.037 1.00 86.12 193 GLY A CA 1
ATOM 1465 C C . GLY A 1 193 ? -16.255 6.044 26.264 1.00 86.12 193 GLY A C 1
ATOM 1466 O O . GLY A 1 193 ? -16.184 5.517 27.373 1.00 86.12 193 GLY A O 1
ATOM 1467 N N . SER A 1 194 ? -16.785 5.412 25.211 1.00 81.19 194 SER A N 1
ATOM 1468 C CA . SER A 1 194 ? -17.302 4.042 25.311 1.00 81.19 194 SER A CA 1
ATOM 1469 C C . SER A 1 194 ? -16.198 3.033 25.651 1.00 81.19 194 SER A C 1
ATOM 1471 O O . SER A 1 194 ? -16.367 2.250 26.581 1.00 81.19 194 SER A O 1
ATOM 1473 N N . VAL A 1 195 ? -15.035 3.100 24.992 1.00 83.50 195 VAL A N 1
ATOM 1474 C CA . VAL A 1 195 ? -13.894 2.206 25.267 1.00 83.50 195 VAL A CA 1
ATOM 1475 C C . VAL A 1 195 ? -13.415 2.347 26.713 1.00 83.50 195 VAL A C 1
ATOM 1477 O O . VAL A 1 195 ? -13.187 1.333 27.367 1.00 83.50 195 VAL A O 1
ATOM 1480 N N . THR A 1 196 ? -13.328 3.571 27.244 1.00 84.75 196 THR A N 1
ATOM 1481 C CA . THR A 1 196 ? -12.974 3.818 28.650 1.00 84.75 196 THR A CA 1
ATOM 1482 C C . THR A 1 196 ? -13.996 3.205 29.606 1.00 84.75 196 THR A C 1
ATOM 1484 O O . THR A 1 196 ? -13.602 2.553 30.566 1.00 84.75 196 THR A O 1
ATOM 1487 N N . ILE A 1 197 ? -15.301 3.325 29.334 1.00 82.62 197 ILE A N 1
ATOM 1488 C CA . ILE A 1 197 ? -16.336 2.685 30.166 1.00 82.62 197 ILE A CA 1
ATOM 1489 C C . ILE A 1 197 ? -16.182 1.157 30.156 1.00 82.62 197 ILE A C 1
ATOM 1491 O O . ILE A 1 197 ? -16.293 0.525 31.203 1.00 8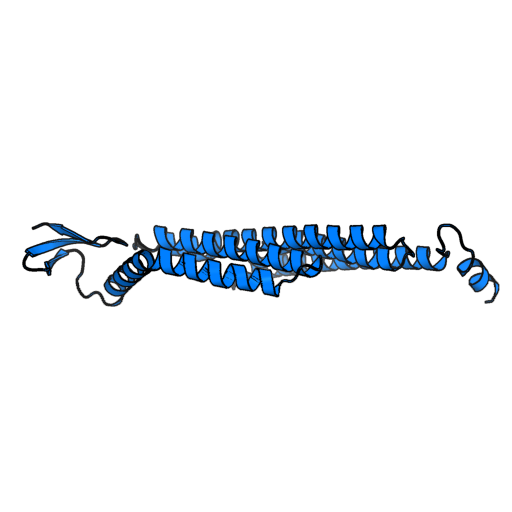2.62 197 ILE A O 1
ATOM 1495 N N . PHE A 1 198 ? -15.888 0.549 29.006 1.00 77.25 198 PHE A N 1
ATOM 1496 C CA . PHE A 1 198 ? -15.671 -0.900 28.929 1.00 77.25 198 PHE A CA 1
ATOM 1497 C C . PHE A 1 198 ? -14.375 -1.358 29.612 1.00 77.25 198 PHE A C 1
ATOM 1499 O O . PHE A 1 198 ? -14.367 -2.415 30.248 1.00 77.25 198 PHE A O 1
ATOM 1506 N N . ALA A 1 199 ? -13.296 -0.584 29.481 1.00 81.62 199 ALA A N 1
ATOM 1507 C CA . ALA A 1 199 ? -11.989 -0.909 30.046 1.00 81.62 199 ALA A CA 1
ATOM 1508 C C . ALA A 1 199 ? -11.958 -0.718 31.569 1.00 81.62 199 ALA A C 1
ATOM 1510 O O . ALA A 1 199 ? -11.581 -1.638 32.294 1.00 81.62 199 ALA A O 1
ATOM 1511 N N . ASP A 1 200 ? -12.412 0.441 32.046 1.00 84.94 200 ASP A N 1
ATOM 1512 C CA . ASP A 1 200 ? -12.341 0.822 33.460 1.00 84.94 200 ASP A CA 1
ATOM 1513 C C . ASP A 1 200 ? -13.547 0.314 34.264 1.00 84.94 200 ASP A C 1
ATOM 1515 O O . ASP A 1 200 ? -13.514 0.311 35.493 1.00 84.94 200 ASP A O 1
ATOM 1519 N N . ARG A 1 201 ? -14.616 -0.120 33.578 1.00 81.12 201 ARG A N 1
ATOM 1520 C CA . ARG A 1 201 ? -15.876 -0.623 34.157 1.00 81.12 201 ARG A CA 1
ATOM 1521 C C . ARG A 1 201 ? -16.385 0.206 35.353 1.00 81.12 201 ARG A C 1
ATOM 1523 O O . ARG A 1 201 ? -16.692 -0.381 36.392 1.00 81.12 201 ARG A O 1
ATOM 1530 N N . PRO A 1 202 ? -16.521 1.544 35.243 1.00 82.19 202 PRO A N 1
ATOM 1531 C CA . PRO A 1 202 ? -17.008 2.379 36.346 1.00 82.19 202 PRO A CA 1
ATOM 1532 C C . PRO A 1 202 ? -18.456 2.051 36.748 1.00 82.19 202 PRO A C 1
ATOM 1534 O O . PRO A 1 202 ? -18.861 2.320 37.874 1.00 82.19 202 PRO A O 1
ATOM 1537 N N . PHE A 1 203 ? -19.229 1.482 35.822 1.00 81.62 203 PHE A N 1
ATOM 1538 C CA . PHE A 1 203 ? -20.541 0.881 36.032 1.00 81.62 203 PHE A CA 1
ATOM 1539 C C . PHE A 1 203 ? -20.751 -0.209 34.975 1.00 81.62 203 PHE A C 1
ATOM 1541 O O . PHE A 1 203 ? -20.174 -0.152 33.884 1.00 81.62 203 PHE A O 1
ATOM 1548 N N . GLN A 1 204 ? -21.568 -1.203 35.291 1.00 79.38 204 GLN A N 1
ATOM 1549 C CA . GLN A 1 204 ? -21.910 -2.318 34.415 1.00 79.38 204 GLN A CA 1
ATOM 1550 C C . GLN A 1 204 ? -23.406 -2.333 34.097 1.00 79.38 204 GLN A C 1
ATOM 1552 O O . GLN A 1 204 ? -24.221 -1.657 34.726 1.00 79.38 204 GLN A O 1
ATOM 1557 N N . ILE A 1 205 ? -23.772 -3.108 33.076 1.00 83.62 205 ILE A N 1
ATOM 1558 C CA . ILE A 1 205 ? -25.176 -3.378 32.760 1.00 83.62 205 ILE A CA 1
ATOM 1559 C C . ILE A 1 205 ? -25.822 -4.027 33.991 1.00 83.62 205 ILE A C 1
ATOM 1561 O O . ILE A 1 205 ? -25.321 -5.029 34.497 1.00 83.62 205 ILE A O 1
ATOM 1565 N N . GLY A 1 206 ? -26.930 -3.454 34.460 1.00 83.81 206 GLY A N 1
ATOM 1566 C CA . GLY A 1 206 ? -27.618 -3.865 35.685 1.00 83.81 206 GLY A CA 1
ATOM 1567 C C . GLY A 1 206 ? -27.299 -3.020 36.922 1.00 83.81 206 GLY A C 1
ATOM 1568 O O . GLY A 1 206 ? -28.032 -3.125 37.906 1.00 83.81 206 GLY A O 1
ATOM 1569 N N . ASP A 1 207 ? -26.292 -2.144 36.875 1.00 87.81 207 ASP A N 1
ATOM 1570 C CA . ASP A 1 207 ? -25.988 -1.258 37.999 1.00 87.81 207 ASP A CA 1
ATOM 1571 C C . ASP A 1 207 ? -27.014 -0.121 38.112 1.00 87.81 207 ASP A C 1
ATOM 1573 O O . ASP A 1 207 ? -27.486 0.432 37.111 1.00 87.81 207 ASP A O 1
ATOM 1577 N N . LEU A 1 208 ? -27.348 0.248 39.354 1.00 90.38 208 LEU A N 1
ATOM 1578 C CA . LEU A 1 208 ? -28.120 1.451 39.657 1.00 90.38 208 LEU A CA 1
ATOM 1579 C C . LEU A 1 208 ? -27.169 2.651 39.668 1.00 90.38 208 LEU A C 1
ATOM 1581 O O . LEU A 1 208 ? -26.303 2.754 40.538 1.00 90.38 208 LEU A O 1
ATOM 1585 N N . VAL A 1 209 ? -27.359 3.572 38.730 1.00 89.69 209 VAL A N 1
ATOM 1586 C CA . VAL A 1 209 ? -26.521 4.765 38.574 1.00 89.69 209 VAL A CA 1
ATOM 1587 C C . VAL A 1 209 ? -27.354 6.035 38.707 1.00 89.69 209 VAL A C 1
ATOM 1589 O O . VAL A 1 209 ? -28.546 6.058 38.395 1.00 89.69 209 VAL A O 1
ATOM 1592 N N . GLU A 1 210 ? -26.717 7.107 39.172 1.00 88.62 210 GLU A N 1
ATOM 1593 C CA . GLU A 1 210 ? -27.298 8.447 39.209 1.00 88.62 210 GLU A CA 1
ATOM 1594 C C . GLU A 1 210 ? -26.509 9.358 38.269 1.00 88.62 210 GLU A C 1
ATOM 1596 O O . GLU A 1 210 ? -25.334 9.638 38.507 1.00 88.62 210 GLU A O 1
ATOM 1601 N N . ILE A 1 211 ? -27.148 9.807 37.186 1.00 85.75 211 ILE A N 1
ATOM 1602 C CA . ILE A 1 211 ? -26.521 10.674 36.181 1.00 85.75 211 ILE A CA 1
ATOM 1603 C C . ILE A 1 211 ? -27.331 11.962 36.080 1.00 85.75 211 ILE A C 1
ATOM 1605 O O . ILE A 1 211 ? -28.524 11.944 35.778 1.00 85.75 211 ILE A O 1
ATOM 1609 N N . THR A 1 212 ? -26.676 13.090 36.366 1.00 86.44 212 THR A N 1
ATOM 1610 C CA . THR A 1 212 ? -27.279 14.435 36.295 1.00 86.44 212 THR A CA 1
ATOM 1611 C C . THR A 1 212 ? -28.581 14.555 37.112 1.00 86.44 212 THR A C 1
ATOM 1613 O O . THR A 1 212 ? -29.521 15.228 36.703 1.00 86.44 212 THR A O 1
ATOM 1616 N N . GLY A 1 213 ? -28.647 13.882 38.269 1.00 85.88 213 GLY A N 1
ATOM 1617 C CA . GLY A 1 213 ? -29.801 13.900 39.180 1.00 85.88 213 GLY A CA 1
ATOM 1618 C C . GLY A 1 213 ? -30.932 12.919 38.842 1.00 85.88 213 GLY A C 1
ATOM 1619 O O . GLY A 1 213 ? -31.931 12.892 39.555 1.00 85.88 213 GLY A O 1
ATOM 1620 N N . ASN A 1 214 ? -30.789 12.096 37.795 1.00 84.88 214 ASN A N 1
ATOM 1621 C CA . ASN A 1 214 ? -31.734 11.024 37.470 1.00 84.88 214 ASN A CA 1
ATOM 1622 C C . ASN A 1 214 ? -31.169 9.665 37.902 1.00 84.88 214 ASN A C 1
ATOM 1624 O O . ASN A 1 214 ? -30.076 9.289 37.472 1.00 84.88 214 ASN A O 1
ATOM 1628 N N . LYS A 1 215 ? -31.921 8.919 38.722 1.00 90.94 215 LYS A N 1
ATOM 1629 C CA . LYS A 1 215 ? -31.587 7.545 39.133 1.00 90.94 215 LYS A CA 1
ATOM 1630 C C . LYS A 1 215 ? -32.251 6.530 38.217 1.00 90.94 215 LYS A C 1
ATOM 1632 O O . LYS A 1 215 ? -33.443 6.643 37.952 1.00 90.94 215 LYS A O 1
ATOM 1637 N N . GLY A 1 216 ? -31.506 5.517 37.798 1.00 90.94 216 GLY A N 1
ATOM 1638 C CA . GLY A 1 216 ? -32.050 4.407 37.025 1.00 90.94 216 GLY A CA 1
ATOM 1639 C C . GLY A 1 216 ? -31.055 3.266 36.870 1.00 90.94 216 GLY A C 1
ATOM 1640 O O . GLY A 1 216 ? -29.905 3.363 37.299 1.00 90.94 216 GLY A O 1
ATOM 1641 N N . VAL A 1 217 ? -31.511 2.169 36.272 1.00 91.12 217 VAL A N 1
ATOM 1642 C CA . VAL A 1 217 ? -30.697 0.971 36.030 1.00 91.12 217 VAL A CA 1
ATOM 1643 C C . VAL A 1 217 ? -30.151 0.996 34.606 1.00 91.12 217 VAL A C 1
ATOM 1645 O O . VAL A 1 217 ? -30.895 1.280 33.661 1.00 91.12 217 VAL A O 1
ATOM 1648 N N . VAL A 1 218 ? -28.863 0.694 34.442 1.00 90.00 218 VAL A N 1
ATOM 1649 C CA . VAL A 1 218 ? -28.216 0.611 33.122 1.00 90.00 218 VAL A CA 1
ATOM 1650 C C . VAL A 1 218 ? -28.723 -0.622 32.374 1.00 90.00 218 VAL A C 1
ATOM 1652 O O . VAL A 1 218 ? -28.509 -1.747 32.818 1.00 90.00 218 VAL A O 1
ATOM 1655 N N . GLU A 1 219 ? -29.371 -0.425 31.226 1.00 85.44 219 GLU A N 1
ATOM 1656 C CA . GLU A 1 219 ? -29.855 -1.522 30.374 1.00 85.44 219 GLU A CA 1
ATOM 1657 C C . GLU A 1 219 ? -28.868 -1.876 29.258 1.00 85.44 219 GLU A C 1
ATOM 1659 O O . GLU A 1 219 ? -28.692 -3.047 28.935 1.00 85.44 219 GLU A O 1
ATOM 1664 N N . GLU A 1 220 ? -28.225 -0.877 28.654 1.00 81.38 220 GLU A N 1
ATOM 1665 C CA . GLU A 1 220 ? -27.328 -1.080 27.514 1.00 81.38 220 GLU A CA 1
ATOM 1666 C C . GLU A 1 220 ? -26.265 0.021 27.465 1.00 81.38 220 GLU A C 1
ATOM 1668 O O . GLU A 1 220 ? -26.565 1.192 27.705 1.00 81.38 220 GLU A O 1
ATOM 1673 N N . VAL A 1 221 ? -25.032 -0.341 27.104 1.00 80.88 221 VAL A N 1
ATOM 1674 C CA . VAL A 1 221 ? -23.939 0.600 26.817 1.00 80.88 221 VAL A CA 1
ATOM 1675 C C . VAL A 1 221 ? -23.522 0.414 25.359 1.00 80.88 221 VAL A C 1
ATOM 1677 O O . VAL A 1 221 ? -22.965 -0.620 24.995 1.00 80.88 221 VAL A O 1
ATOM 1680 N N . GLY A 1 222 ? -23.828 1.397 24.510 1.00 74.94 222 GLY A N 1
ATOM 1681 C CA . GLY A 1 222 ? -23.421 1.428 23.101 1.00 74.94 222 GLY A CA 1
ATOM 1682 C C . GLY A 1 222 ? -22.257 2.393 22.835 1.00 74.94 222 GLY A C 1
ATOM 1683 O O . GLY A 1 222 ? -21.826 3.120 23.722 1.00 74.94 222 GLY A O 1
ATOM 1684 N N . LEU A 1 223 ? -21.787 2.461 21.581 1.00 70.56 223 LEU A N 1
ATOM 1685 C CA . LEU A 1 223 ? -20.651 3.315 21.161 1.00 70.56 223 LEU A CA 1
ATOM 1686 C C . LEU A 1 223 ? -20.865 4.824 21.362 1.00 70.56 223 LEU A C 1
ATOM 1688 O O . LEU A 1 223 ? -19.906 5.581 21.453 1.00 70.56 223 LEU A O 1
ATOM 1692 N N . ARG A 1 224 ? -22.122 5.279 21.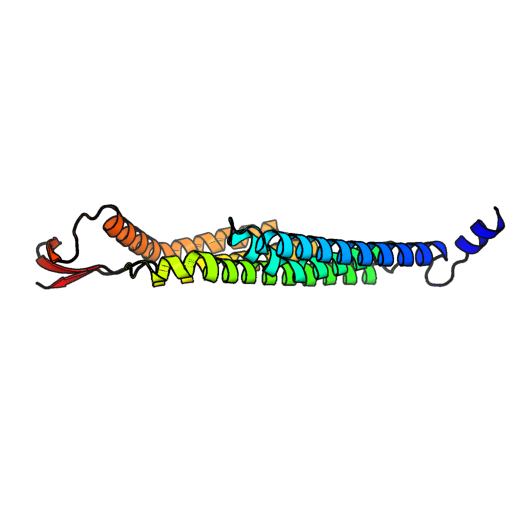355 1.00 75.00 224 ARG A N 1
ATOM 1693 C CA . ARG A 1 224 ? -22.476 6.708 21.446 1.00 75.00 224 ARG A CA 1
ATOM 1694 C C . ARG A 1 224 ? -23.483 7.013 22.549 1.00 75.00 224 ARG A C 1
ATOM 1696 O O . ARG A 1 224 ? -23.616 8.157 22.961 1.00 75.00 224 ARG A O 1
ATOM 1703 N N . THR A 1 225 ? -24.243 6.016 22.98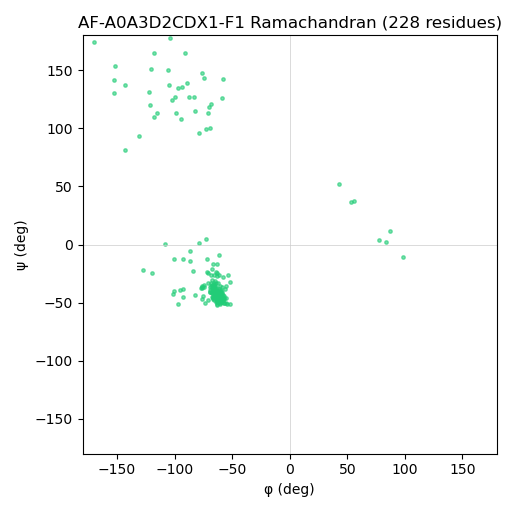4 1.00 79.75 225 THR A N 1
ATOM 1704 C CA . THR A 1 225 ? -25.368 6.207 23.899 1.00 79.75 225 THR A CA 1
ATOM 1705 C C . THR A 1 225 ? -25.442 5.046 24.875 1.00 79.75 225 THR A C 1
ATOM 1707 O O . THR A 1 225 ? -25.363 3.894 24.446 1.00 79.75 225 THR A O 1
ATOM 1710 N N . SER A 1 226 ? -25.689 5.350 26.146 1.00 83.06 226 SER A N 1
ATOM 1711 C CA . SER A 1 226 ? -26.083 4.371 27.160 1.00 83.06 226 SER A CA 1
ATOM 1712 C C . SER A 1 226 ? -27.574 4.521 27.449 1.00 83.06 226 SER A C 1
ATOM 1714 O O . SER A 1 226 ? -28.078 5.642 27.543 1.00 83.06 226 SER A O 1
ATOM 1716 N N . ARG A 1 227 ? -28.295 3.405 27.564 1.00 84.81 227 ARG A N 1
ATOM 1717 C CA . ARG A 1 227 ? -29.730 3.385 27.861 1.00 84.81 227 ARG A CA 1
ATOM 1718 C C . ARG A 1 227 ? -29.933 3.096 29.343 1.00 84.81 227 ARG A C 1
ATOM 1720 O O . ARG A 1 227 ? -29.414 2.111 29.861 1.00 84.81 227 ARG A O 1
ATOM 1727 N N . ILE A 1 228 ? -30.693 3.962 30.003 1.00 88.56 228 ILE A N 1
ATOM 1728 C CA . ILE A 1 228 ? -30.999 3.871 31.430 1.00 88.56 228 ILE A CA 1
ATOM 1729 C C . ILE A 1 228 ? -32.515 3.807 31.580 1.00 88.56 228 ILE A C 1
ATOM 1731 O O . ILE A 1 228 ? -33.226 4.623 30.989 1.00 88.56 228 ILE A O 1
ATOM 1735 N N . ARG A 1 229 ? -32.998 2.847 32.370 1.00 87.50 229 ARG A N 1
ATOM 1736 C CA . ARG A 1 229 ? -34.406 2.742 32.755 1.00 87.50 229 ARG A CA 1
ATOM 1737 C C . ARG A 1 229 ? -34.595 3.346 34.143 1.00 87.50 229 ARG A C 1
ATOM 1739 O O . ARG A 1 229 ? -34.064 2.814 35.118 1.00 87.50 229 ARG A O 1
ATOM 1746 N N . THR A 1 230 ? -35.320 4.457 34.195 1.00 83.50 230 THR A N 1
ATOM 1747 C CA . THR A 1 230 ? -35.770 5.144 35.419 1.00 83.50 230 THR A CA 1
ATOM 1748 C C . THR A 1 230 ? -36.997 4.481 36.017 1.00 83.50 230 THR A C 1
ATOM 1750 O O . THR A 1 230 ? -37.889 4.121 35.213 1.00 83.50 230 THR A O 1
#

pLDDT: mean 84.96, std 11.39, range [48.03, 97.56]

Solvent-accessible surface area (backbone atoms only — not comparable to full-atom values): 12508 Å² total; per-residue (Å²): 121,69,74,62,60,58,57,39,62,45,68,77,59,80,84,29,25,49,50,32,58,52,51,26,54,50,36,44,50,51,24,54,48,50,28,49,50,51,43,51,50,38,53,48,49,56,56,52,43,78,75,54,84,81,58,76,64,59,55,54,51,46,68,57,42,39,65,58,52,30,52,45,44,41,55,54,29,49,52,59,20,52,68,54,43,71,64,60,69,72,56,51,52,49,49,54,51,49,49,46,48,52,46,34,51,52,50,32,52,46,52,43,50,44,53,53,53,47,39,62,69,63,46,44,66,49,48,76,70,45,94,52,79,58,51,75,58,50,51,61,52,52,56,51,51,54,40,51,50,43,48,51,51,31,51,47,54,38,41,39,76,70,70,46,68,47,65,63,54,51,49,52,49,52,54,50,47,49,52,52,49,60,73,39,42,68,59,51,52,35,41,53,51,34,52,48,42,68,72,69,49,86,65,54,77,68,38,79,46,73,58,97,88,46,62,27,32,30,71,43,81,47,60,80,52,69,46,64,54,107